Protein AF-A0A453L350-F1 (afdb_monomer_lite)

Structure (mmCIF, N/CA/C/O backbone):
data_AF-A0A453L350-F1
#
_entry.id   AF-A0A453L350-F1
#
loop_
_atom_site.group_PDB
_atom_site.id
_atom_site.type_symbol
_atom_site.label_atom_id
_atom_site.label_alt_id
_atom_site.label_comp_id
_atom_site.label_asym_id
_atom_site.label_entity_id
_atom_site.label_seq_id
_atom_site.pdbx_PDB_ins_code
_atom_site.Cartn_x
_atom_site.Cartn_y
_atom_site.Cartn_z
_atom_site.occupancy
_atom_site.B_iso_or_equiv
_atom_site.auth_seq_id
_atom_site.auth_comp_id
_atom_site.auth_asym_id
_atom_site.auth_atom_id
_atom_site.pdbx_PDB_model_num
ATOM 1 N N . MET A 1 1 ? -53.003 -1.974 40.561 1.00 53.28 1 MET A N 1
ATOM 2 C CA . MET A 1 1 ? -51.850 -1.606 39.709 1.00 53.28 1 MET A CA 1
ATOM 3 C C . MET A 1 1 ? -51.254 -2.876 39.141 1.00 53.28 1 MET A C 1
ATOM 5 O O . MET A 1 1 ? -50.779 -3.711 39.898 1.00 53.28 1 MET A O 1
ATOM 9 N N . ASP A 1 2 ? -51.395 -3.028 37.833 1.00 62.12 2 ASP A N 1
ATOM 10 C CA . ASP A 1 2 ? -51.287 -4.278 37.088 1.00 62.12 2 ASP A CA 1
ATOM 11 C C . ASP A 1 2 ? -49.868 -4.889 37.111 1.00 62.12 2 ASP A C 1
ATOM 13 O O . ASP A 1 2 ? -48.872 -4.234 36.787 1.00 62.12 2 ASP A O 1
ATOM 17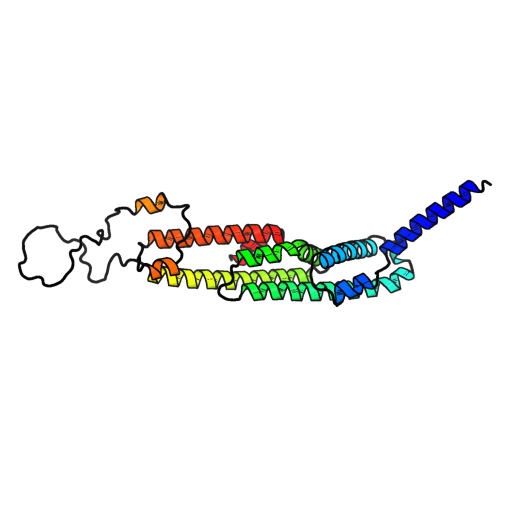 N N . MET A 1 3 ? -49.767 -6.149 37.539 1.00 69.38 3 MET A N 1
ATOM 18 C CA . MET A 1 3 ? -48.507 -6.889 37.715 1.00 69.38 3 MET A CA 1
ATOM 19 C C . MET A 1 3 ? -47.778 -7.080 36.370 1.00 69.38 3 MET A C 1
ATOM 21 O O . MET A 1 3 ? -46.544 -7.098 36.323 1.00 69.38 3 MET A O 1
ATOM 25 N N . GLY A 1 4 ? -48.536 -7.148 35.266 1.00 78.75 4 GLY A N 1
ATOM 26 C CA . GLY A 1 4 ? -48.012 -7.264 33.904 1.00 78.75 4 GLY A CA 1
ATOM 27 C C . GLY A 1 4 ? -47.225 -6.031 33.456 1.00 78.75 4 GLY A C 1
ATOM 28 O O . GLY A 1 4 ? -46.151 -6.163 32.867 1.00 78.75 4 GLY A O 1
ATOM 29 N N . LEU A 1 5 ? -47.687 -4.832 33.822 1.00 80.00 5 LEU A N 1
ATOM 30 C CA . LEU A 1 5 ? -46.996 -3.567 33.545 1.00 80.00 5 LEU A CA 1
ATOM 31 C C . LEU A 1 5 ? -45.639 -3.483 34.261 1.00 80.00 5 LEU A C 1
ATOM 33 O O . LEU A 1 5 ? -44.642 -3.092 33.652 1.00 80.00 5 LEU A O 1
ATOM 37 N N . LYS A 1 6 ? -45.563 -3.925 35.525 1.00 79.25 6 LYS A N 1
ATOM 38 C CA . LYS A 1 6 ? -44.296 -3.977 36.280 1.00 79.25 6 LYS A CA 1
ATOM 39 C C . LYS A 1 6 ? -43.297 -4.957 35.663 1.00 79.25 6 LYS A C 1
ATOM 41 O O . LYS A 1 6 ? -42.123 -4.619 35.526 1.00 79.25 6 LYS A O 1
ATOM 46 N N . LEU A 1 7 ? -43.753 -6.142 35.246 1.00 83.44 7 LEU A N 1
ATOM 47 C CA . LEU A 1 7 ? -42.893 -7.134 34.594 1.00 83.44 7 LEU A CA 1
ATOM 48 C C . LEU A 1 7 ? -42.362 -6.621 33.247 1.00 83.44 7 LEU A C 1
ATOM 50 O O . LEU A 1 7 ? -41.179 -6.781 32.946 1.00 83.44 7 LEU A O 1
ATOM 54 N N . ARG A 1 8 ? -43.221 -5.971 32.452 1.00 84.31 8 ARG A N 1
ATOM 55 C CA . ARG A 1 8 ? -42.850 -5.421 31.141 1.00 84.31 8 ARG A CA 1
ATOM 56 C C . ARG A 1 8 ? -41.839 -4.286 31.270 1.00 84.31 8 ARG A C 1
ATOM 58 O O . ARG A 1 8 ? -40.849 -4.279 30.545 1.00 84.31 8 ARG A O 1
ATOM 65 N N . ASN A 1 9 ? -42.039 -3.388 32.235 1.00 85.38 9 ASN A N 1
ATOM 66 C CA . ASN A 1 9 ? -41.094 -2.309 32.525 1.00 85.38 9 ASN A CA 1
ATOM 67 C C . ASN A 1 9 ? -39.752 -2.851 33.032 1.00 85.38 9 ASN A C 1
ATOM 69 O O . ASN A 1 9 ? -38.708 -2.355 32.615 1.00 85.38 9 ASN A O 1
ATOM 73 N N . ARG A 1 10 ? -39.758 -3.910 33.857 1.00 85.44 10 ARG A N 1
ATOM 74 C CA . ARG A 1 10 ? -38.523 -4.557 34.322 1.00 85.44 10 ARG A CA 1
ATOM 75 C C . ARG A 1 10 ? -37.746 -5.196 33.173 1.00 85.44 10 ARG A C 1
ATOM 77 O O . ARG A 1 10 ? -36.567 -4.909 33.035 1.00 85.44 10 ARG A O 1
ATOM 84 N N . LYS A 1 11 ? -38.406 -5.979 32.312 1.00 85.31 11 LYS A N 1
ATOM 85 C CA . LYS A 1 11 ? -37.767 -6.570 31.120 1.00 85.31 11 LYS A CA 1
ATOM 86 C C . LYS A 1 11 ? -37.244 -5.504 30.153 1.00 85.31 11 LYS A C 1
ATOM 88 O O . LYS A 1 11 ? -36.178 -5.666 29.570 1.00 85.31 11 LYS A O 1
ATOM 93 N N . ALA A 1 12 ? -37.975 -4.401 29.988 1.00 84.62 12 ALA A N 1
ATOM 94 C CA . ALA A 1 12 ? -37.541 -3.293 29.143 1.00 84.62 12 ALA A CA 1
ATOM 95 C C . ALA A 1 12 ? -36.307 -2.573 29.716 1.00 84.62 12 ALA A C 1
ATOM 97 O O . ALA A 1 12 ? -35.403 -2.225 28.959 1.00 84.62 12 ALA A O 1
ATOM 98 N N . ALA A 1 13 ? -36.252 -2.367 31.035 1.00 83.00 13 ALA A N 1
ATOM 99 C CA . ALA A 1 13 ? -35.088 -1.791 31.705 1.00 83.00 13 ALA A CA 1
ATOM 100 C C . ALA A 1 13 ? -33.879 -2.738 31.660 1.00 83.00 13 ALA A C 1
ATOM 102 O O . ALA A 1 13 ? -32.783 -2.310 31.318 1.00 83.00 13 ALA A O 1
ATOM 103 N N . GLU A 1 14 ? -34.093 -4.027 31.925 1.00 85.31 14 GLU A N 1
ATOM 104 C CA . GLU A 1 14 ? -33.075 -5.080 31.846 1.00 85.31 14 GLU A CA 1
ATOM 105 C C . GLU A 1 14 ? -32.471 -5.175 30.442 1.00 85.31 14 GLU A C 1
ATOM 107 O O . GLU A 1 14 ? -31.255 -5.160 30.297 1.00 85.31 14 GLU A O 1
ATOM 112 N N . SER A 1 15 ? -33.299 -5.160 29.393 1.00 84.31 15 SER A N 1
ATOM 113 C CA . SER A 1 15 ? -32.809 -5.182 28.012 1.00 84.31 15 SER A CA 1
ATOM 114 C C . SER A 1 15 ? -31.967 -3.950 27.667 1.00 84.31 15 SER A C 1
ATOM 116 O O . SER A 1 15 ? -30.951 -4.075 26.988 1.00 84.31 15 SER A O 1
ATOM 118 N N . LYS A 1 16 ? -32.357 -2.760 28.143 1.00 80.38 16 LYS A N 1
ATOM 119 C CA . LYS A 1 16 ? -31.578 -1.529 27.929 1.00 80.38 16 LYS A CA 1
ATOM 120 C C . LYS A 1 16 ? -30.249 -1.553 28.688 1.00 80.38 16 LYS A C 1
ATOM 122 O O . LYS A 1 16 ? -29.238 -1.146 28.130 1.00 80.38 16 LYS A O 1
ATOM 127 N N . LEU A 1 17 ? -30.246 -2.052 29.925 1.00 77.69 17 LEU A N 1
ATOM 128 C CA . LEU A 1 17 ? -29.035 -2.179 30.736 1.00 77.69 17 LEU A CA 1
ATOM 129 C C . LEU A 1 17 ? -28.087 -3.256 30.197 1.00 77.69 17 LEU A C 1
ATOM 131 O O . LEU A 1 17 ? -26.889 -3.012 30.158 1.00 77.69 17 LEU A O 1
ATOM 135 N N . SER A 1 18 ? -28.599 -4.401 29.729 1.00 79.62 18 SER A N 1
ATOM 136 C CA . SER A 1 18 ? -27.771 -5.453 29.113 1.00 79.62 18 SER A CA 1
ATOM 137 C C . SER A 1 18 ? -27.043 -4.924 27.885 1.00 79.62 18 SER A C 1
ATOM 139 O O . SER A 1 18 ? -25.828 -5.049 27.804 1.00 79.62 18 SER A O 1
ATOM 141 N N . LYS A 1 19 ? -27.761 -4.233 26.986 1.00 78.06 19 LYS A N 1
ATOM 142 C CA . LYS A 1 19 ? -27.158 -3.597 25.803 1.00 78.06 19 LYS A CA 1
ATOM 143 C C . LYS A 1 19 ? -26.067 -2.601 26.190 1.00 78.06 19 LYS A C 1
ATOM 145 O O . LYS A 1 19 ? -24.966 -2.661 25.666 1.00 78.06 19 LYS A O 1
ATOM 150 N N . PHE A 1 20 ? -26.341 -1.751 27.177 1.00 73.75 20 PHE A N 1
ATOM 151 C CA . PHE A 1 20 ? -25.366 -0.787 27.677 1.00 73.75 20 PHE A CA 1
ATOM 152 C C . PHE A 1 20 ? -24.102 -1.446 28.257 1.00 73.75 20 PHE A C 1
ATOM 154 O O . PHE A 1 20 ? -22.988 -0.983 28.019 1.00 73.75 20 PHE A O 1
ATOM 161 N N . VAL A 1 21 ? -2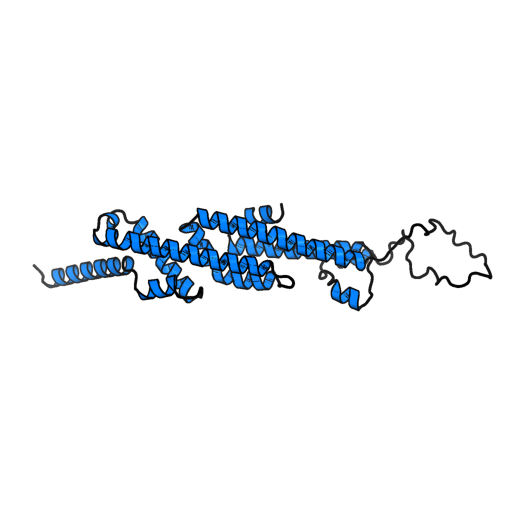4.260 -2.541 29.006 1.00 75.06 21 VAL A N 1
ATOM 162 C CA . VAL A 1 21 ? -23.132 -3.302 29.562 1.00 75.06 21 VAL A CA 1
ATOM 163 C C . VAL A 1 21 ? -22.351 -4.012 28.458 1.00 75.06 21 VAL A C 1
ATOM 165 O O . VAL A 1 21 ? -21.127 -3.973 28.480 1.00 75.06 21 VAL A O 1
ATOM 168 N N . GLU A 1 22 ? -23.023 -4.614 27.477 1.00 74.12 22 GLU A N 1
ATOM 169 C CA . GLU A 1 22 ? -22.390 -5.244 26.309 1.00 74.12 22 GLU A CA 1
ATOM 170 C C . GLU A 1 22 ? -21.585 -4.237 25.474 1.00 74.12 22 GLU A C 1
ATOM 172 O O . GLU A 1 22 ? -20.485 -4.551 25.006 1.00 74.12 22 GLU A O 1
ATOM 177 N N . ASP A 1 23 ? -22.087 -3.010 25.341 1.00 69.75 23 ASP A N 1
ATOM 178 C CA . ASP A 1 23 ? -21.420 -1.937 24.606 1.00 69.75 23 ASP A CA 1
ATOM 179 C C . ASP A 1 23 ? -20.180 -1.420 25.353 1.00 69.75 23 ASP A C 1
ATOM 181 O O . ASP A 1 23 ? -19.158 -1.150 24.721 1.00 69.75 23 ASP A O 1
ATOM 185 N N . ILE A 1 24 ? -20.191 -1.398 26.689 1.00 69.44 24 ILE A N 1
ATOM 186 C CA . ILE A 1 24 ? -19.061 -0.909 27.501 1.00 69.44 24 ILE A CA 1
ATOM 187 C C . ILE A 1 24 ? -18.031 -1.995 27.818 1.00 69.44 24 ILE A C 1
ATOM 189 O O . ILE A 1 24 ? -16.839 -1.704 27.884 1.00 69.44 24 ILE A O 1
ATOM 193 N N . ILE A 1 25 ? -18.443 -3.248 28.008 1.00 72.81 25 ILE A N 1
ATOM 194 C CA . ILE A 1 25 ? -17.531 -4.299 28.465 1.00 72.81 25 ILE A CA 1
ATOM 195 C C . ILE A 1 25 ? -16.485 -4.622 27.397 1.00 72.81 25 ILE A C 1
ATOM 197 O O . ILE A 1 25 ? -16.812 -4.819 26.227 1.00 72.81 25 ILE A O 1
ATOM 201 N N . VAL A 1 26 ? -15.219 -4.708 27.792 1.00 74.88 26 VAL A N 1
ATOM 202 C CA . VAL A 1 26 ? -14.141 -5.213 26.936 1.00 74.88 26 VAL A CA 1
ATOM 203 C C . VAL A 1 26 ? -13.900 -6.672 27.326 1.00 74.88 26 VAL A C 1
ATOM 205 O O . VAL A 1 26 ? -13.416 -6.926 28.429 1.00 74.88 26 VAL A O 1
ATOM 208 N N . PRO A 1 27 ? -14.270 -7.659 26.487 1.00 77.50 27 PRO A N 1
ATOM 209 C CA . PRO A 1 27 ? -14.036 -9.061 26.813 1.00 77.50 27 PRO A CA 1
ATOM 210 C C . PRO A 1 27 ? -12.530 -9.359 26.918 1.00 77.50 27 PRO A C 1
ATOM 212 O O . PRO A 1 27 ? -11.783 -8.910 26.051 1.00 77.50 27 PRO A O 1
ATOM 215 N N . PRO A 1 28 ? -12.064 -10.188 27.871 1.00 75.00 28 PRO A N 1
ATOM 216 C CA . PRO A 1 28 ? -10.647 -10.563 27.967 1.00 75.00 28 PRO A CA 1
ATOM 217 C C . PRO A 1 28 ? -10.090 -11.162 26.669 1.00 75.00 28 PRO A C 1
ATOM 219 O O . PRO A 1 28 ? -9.005 -10.806 26.237 1.00 75.00 28 PRO A O 1
ATOM 222 N N . ARG A 1 29 ? -10.904 -11.947 25.949 1.00 76.25 29 ARG A N 1
ATOM 223 C CA . ARG A 1 29 ? -10.540 -12.489 24.628 1.00 76.25 29 ARG A CA 1
ATOM 224 C C . ARG A 1 29 ? -10.205 -11.408 23.595 1.00 76.25 29 ARG A C 1
ATOM 226 O O . ARG A 1 29 ? -9.364 -11.625 22.737 1.00 76.25 29 ARG A O 1
ATOM 233 N N . MET A 1 30 ? -10.867 -10.251 23.661 1.00 73.88 30 MET A N 1
ATOM 234 C CA . MET A 1 30 ? -10.570 -9.110 22.788 1.00 73.88 30 MET A CA 1
ATOM 235 C C . MET A 1 30 ? -9.208 -8.502 23.131 1.00 73.88 30 MET A C 1
ATOM 237 O O . MET A 1 30 ? -8.481 -8.105 22.225 1.00 73.88 30 MET A O 1
ATOM 241 N N . ILE A 1 31 ? -8.854 -8.470 24.419 1.00 76.00 31 ILE A N 1
ATOM 242 C CA . ILE A 1 31 ? -7.536 -8.034 24.889 1.00 76.00 31 ILE A CA 1
ATOM 243 C C . ILE A 1 31 ? -6.465 -8.991 24.367 1.00 76.00 31 ILE A C 1
ATOM 245 O O . ILE A 1 31 ? -5.520 -8.531 23.737 1.00 76.00 31 ILE A O 1
ATOM 249 N N . ASP A 1 32 ? -6.658 -10.300 24.524 1.00 77.75 32 ASP A N 1
ATOM 250 C CA . ASP A 1 32 ? -5.694 -11.312 24.074 1.00 77.75 32 ASP A CA 1
ATOM 251 C C . ASP A 1 32 ? -5.478 -11.255 22.552 1.00 77.75 32 ASP A C 1
ATOM 253 O O . ASP A 1 32 ? -4.345 -11.259 22.073 1.00 77.75 32 ASP A O 1
ATOM 257 N N . ILE A 1 33 ? -6.550 -11.112 21.762 1.00 78.62 33 ILE A N 1
ATOM 258 C CA . ILE A 1 33 ? -6.443 -10.985 20.298 1.00 78.62 33 ILE A CA 1
ATOM 259 C C . ILE A 1 33 ? -5.686 -9.709 19.911 1.00 78.62 33 ILE A C 1
ATOM 261 O O . ILE A 1 33 ? -4.862 -9.730 18.997 1.00 78.62 33 ILE A O 1
ATOM 265 N N . ILE A 1 34 ? -5.934 -8.594 20.599 1.00 78.75 34 ILE A N 1
ATOM 266 C CA . ILE A 1 34 ? -5.284 -7.326 20.261 1.00 78.75 34 ILE A CA 1
ATOM 267 C C . ILE A 1 34 ? -3.813 -7.327 20.688 1.00 78.75 34 ILE A C 1
ATOM 269 O O . ILE A 1 34 ? -2.937 -6.924 19.917 1.00 78.75 34 ILE A O 1
ATOM 273 N N . VAL A 1 35 ? -3.523 -7.807 21.894 1.00 74.75 35 VAL A N 1
ATOM 274 C CA . VAL A 1 35 ? -2.179 -7.790 22.474 1.00 74.75 35 VAL A CA 1
ATOM 275 C C . VAL A 1 35 ? -1.308 -8.887 21.861 1.00 74.75 35 VAL A C 1
ATOM 277 O O . VAL A 1 35 ? -0.253 -8.566 21.309 1.00 74.75 35 VAL A O 1
ATOM 280 N N . ASP A 1 36 ? -1.787 -10.129 21.826 1.00 74.00 36 ASP A N 1
ATOM 281 C CA . ASP A 1 36 ? -0.992 -11.312 21.467 1.00 74.00 36 ASP A CA 1
ATOM 282 C C . ASP A 1 36 ? -1.343 -11.893 20.088 1.00 74.00 36 ASP A C 1
ATOM 284 O O . ASP A 1 36 ? -0.494 -12.497 19.439 1.00 74.00 36 ASP A O 1
ATOM 288 N N . GLY A 1 37 ? -2.560 -11.667 19.585 1.00 74.75 37 GLY A N 1
ATOM 289 C CA . GLY A 1 37 ? -3.015 -12.230 18.307 1.00 74.75 37 GLY A CA 1
ATOM 290 C C . GLY A 1 37 ? -2.323 -11.646 17.068 1.00 74.75 37 GLY A C 1
ATOM 291 O O . GLY A 1 37 ? -1.960 -10.474 17.024 1.00 74.75 37 GLY A O 1
ATOM 292 N N . GLU A 1 38 ? -2.142 -12.442 16.019 1.00 73.94 38 GLU A N 1
ATOM 293 C CA . GLU A 1 38 ? -1.620 -11.948 14.738 1.00 73.94 38 GLU A CA 1
ATOM 294 C C . GLU A 1 38 ? -2.642 -11.057 14.007 1.00 73.94 38 GLU A C 1
ATOM 296 O O . GLU A 1 38 ? -3.854 -11.176 14.205 1.00 73.94 38 GLU A O 1
ATOM 301 N N . VAL A 1 39 ? -2.158 -10.170 13.128 1.00 73.69 39 VAL A N 1
ATOM 302 C CA . VAL A 1 39 ? -3.015 -9.296 12.307 1.00 73.69 39 VAL A CA 1
ATOM 303 C C . VAL A 1 39 ? -3.669 -10.125 11.190 1.00 73.69 39 VAL A C 1
ATOM 305 O O . VAL A 1 39 ? -3.193 -10.173 10.057 1.00 73.69 39 VAL A O 1
ATOM 308 N N . ASN A 1 40 ? -4.763 -10.799 11.544 1.00 78.12 40 ASN A N 1
ATOM 309 C CA . ASN A 1 40 ? -5.585 -11.652 10.679 1.00 78.12 40 ASN A CA 1
ATOM 310 C C . ASN A 1 40 ? -7.003 -11.072 10.506 1.00 78.12 40 ASN A C 1
ATOM 312 O O . ASN A 1 40 ? -7.363 -10.081 11.140 1.00 78.12 40 ASN A O 1
ATOM 316 N N . ASP A 1 41 ? -7.855 -11.713 9.702 1.00 75.44 41 ASP A N 1
ATOM 317 C 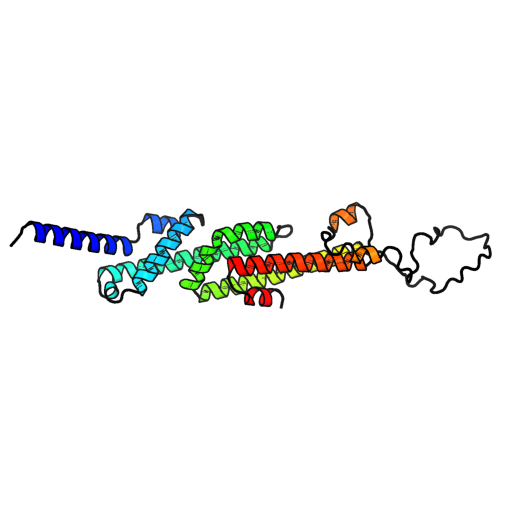CA . ASP A 1 41 ? -9.251 -11.281 9.496 1.00 75.44 41 ASP A CA 1
ATOM 318 C C . ASP A 1 41 ? -10.058 -11.205 10.810 1.00 75.44 41 ASP A C 1
ATOM 320 O O . ASP A 1 41 ? -10.960 -10.381 10.965 1.00 75.44 41 ASP A O 1
ATOM 324 N N . GLU A 1 42 ? -9.722 -12.046 11.792 1.00 76.50 42 GLU A N 1
ATOM 325 C CA . GLU A 1 42 ? -10.309 -12.011 13.136 1.00 76.50 42 GLU A CA 1
ATOM 326 C C . GLU A 1 42 ? -9.878 -10.769 13.932 1.00 76.50 42 GLU A C 1
ATOM 328 O O . GLU A 1 42 ? -10.696 -10.154 14.622 1.00 76.50 42 GLU A O 1
ATOM 333 N N . TYR A 1 43 ? -8.627 -10.335 13.769 1.00 79.38 43 TYR A N 1
ATOM 334 C CA . TYR A 1 43 ? -8.127 -9.087 14.341 1.00 79.38 43 TYR A CA 1
ATOM 335 C C . TYR A 1 43 ? -8.866 -7.888 13.741 1.00 79.38 43 TYR A C 1
ATOM 337 O O . TYR A 1 43 ? -9.293 -7.004 14.476 1.00 79.38 43 TYR A O 1
ATOM 345 N N . MET A 1 44 ? -9.112 -7.894 12.426 1.00 78.94 44 MET A N 1
ATOM 346 C CA . MET A 1 44 ? -9.860 -6.835 11.735 1.00 78.94 44 MET A CA 1
ATOM 347 C C . MET A 1 44 ? -11.286 -6.682 12.279 1.00 78.94 44 MET A C 1
ATOM 349 O O . MET A 1 44 ? -11.713 -5.575 12.603 1.00 78.94 44 MET A O 1
ATOM 353 N N . LYS A 1 45 ? -12.003 -7.797 12.468 1.00 80.88 45 LYS A N 1
ATOM 354 C CA . LYS A 1 45 ? -13.343 -7.792 13.087 1.00 80.88 45 LYS A CA 1
ATOM 355 C C . LYS A 1 45 ? -13.304 -7.290 14.527 1.00 80.88 45 LYS A C 1
ATOM 357 O O . LYS A 1 45 ? -14.166 -6.525 14.951 1.00 80.88 45 LYS A O 1
ATOM 362 N N . THR A 1 46 ? -12.292 -7.705 15.282 1.00 78.88 46 THR A N 1
ATOM 363 C CA . THR A 1 46 ? -12.095 -7.273 16.671 1.00 78.88 46 THR A CA 1
ATOM 364 C C . THR A 1 46 ? -11.815 -5.768 16.746 1.00 78.88 46 THR A C 1
ATOM 366 O O . THR A 1 46 ? -12.353 -5.077 17.612 1.00 78.88 46 THR A O 1
ATOM 369 N N . LEU A 1 47 ? -11.062 -5.240 15.781 1.00 81.31 47 LEU A N 1
ATOM 370 C CA . LEU A 1 47 ? -10.766 -3.821 15.629 1.00 81.31 47 LEU A CA 1
ATOM 371 C C . LEU A 1 47 ? -12.014 -2.997 15.274 1.00 81.31 47 LEU A C 1
ATOM 373 O O . LEU A 1 47 ? -12.198 -1.906 15.811 1.00 81.31 47 LEU A O 1
ATOM 377 N N . GLU A 1 48 ? -12.911 -3.522 14.432 1.00 81.62 48 GLU A N 1
ATOM 378 C CA . GLU A 1 48 ? -14.206 -2.884 14.150 1.00 81.62 48 GLU A CA 1
ATOM 379 C C . GLU A 1 48 ? -15.064 -2.751 15.406 1.00 81.62 48 GLU A C 1
ATOM 381 O O . GLU A 1 48 ? -15.677 -1.705 15.651 1.00 81.62 48 GLU A O 1
ATOM 386 N N . ILE A 1 49 ? -15.113 -3.811 16.215 1.00 80.50 49 ILE A N 1
ATOM 387 C CA . ILE A 1 49 ? -15.854 -3.803 17.476 1.00 80.50 49 ILE A CA 1
ATOM 388 C C . ILE A 1 49 ? -15.225 -2.784 18.428 1.00 80.50 49 ILE A C 1
ATOM 390 O O . ILE A 1 49 ? -15.948 -1.977 19.011 1.00 80.50 49 ILE A O 1
ATOM 394 N N . LEU A 1 50 ? -13.895 -2.760 18.536 1.00 80.12 50 LEU A N 1
ATOM 395 C CA . LEU A 1 50 ? -13.187 -1.768 19.339 1.00 80.12 50 LEU A CA 1
ATOM 396 C C . LEU A 1 50 ? -13.495 -0.337 18.875 1.00 80.12 50 LEU A C 1
ATOM 398 O O . LEU A 1 50 ? -13.818 0.516 19.695 1.00 80.12 50 LEU A O 1
ATOM 402 N N . SER A 1 51 ? -13.467 -0.078 17.568 1.00 80.25 51 SER A N 1
ATOM 403 C CA . SER A 1 51 ? -13.793 1.234 17.007 1.00 80.25 51 SER A CA 1
ATOM 404 C C . SER A 1 51 ? -15.216 1.674 17.355 1.00 80.25 51 SER A C 1
ATOM 406 O O . SER A 1 51 ? -15.435 2.832 17.709 1.00 80.25 51 SER A O 1
ATOM 408 N N . LYS A 1 52 ? -16.199 0.766 17.273 1.00 80.25 52 LYS A N 1
ATOM 409 C CA . LYS A 1 52 ? -17.587 1.049 17.677 1.00 80.25 52 LYS A CA 1
ATOM 410 C C . LYS A 1 52 ? -17.676 1.383 19.167 1.00 80.25 52 LYS A C 1
ATOM 412 O O . LYS A 1 52 ? -18.362 2.336 19.526 1.00 80.25 52 LYS A O 1
ATOM 417 N N . LYS A 1 53 ? -16.937 0.655 20.010 1.00 76.12 53 LYS A N 1
ATOM 418 C CA . LYS A 1 53 ? -16.870 0.893 21.460 1.00 76.12 53 LYS A CA 1
ATOM 419 C C . LYS A 1 53 ? -16.242 2.247 21.796 1.00 76.12 53 LYS A C 1
ATOM 421 O O . LYS A 1 53 ? -16.804 2.983 22.601 1.00 76.12 53 LYS A O 1
ATOM 426 N N . ILE A 1 54 ? -15.144 2.619 21.134 1.00 76.62 54 ILE A N 1
ATOM 427 C CA . ILE A 1 54 ? -14.506 3.934 21.314 1.00 76.62 54 ILE A CA 1
ATOM 428 C C . ILE A 1 54 ? -15.469 5.057 20.902 1.00 76.62 54 ILE A C 1
ATOM 430 O O . ILE A 1 54 ? -15.702 5.978 21.680 1.00 76.62 54 ILE A O 1
ATOM 434 N N . LYS A 1 55 ? -16.112 4.947 19.729 1.00 76.69 55 LYS A N 1
ATOM 435 C CA . LYS A 1 55 ? -17.094 5.944 19.262 1.00 76.69 55 LYS A CA 1
ATOM 436 C C . LYS A 1 55 ? -18.292 6.075 20.207 1.00 76.69 55 LYS A C 1
ATOM 438 O O . LYS A 1 55 ? -18.765 7.184 20.434 1.00 76.69 55 LYS A O 1
ATOM 443 N N . PHE A 1 56 ? -18.772 4.968 20.774 1.00 71.12 56 PHE A N 1
ATOM 444 C CA . PHE A 1 56 ? -19.864 4.979 21.750 1.00 71.12 56 PHE A CA 1
ATOM 445 C C . PHE A 1 56 ? -19.472 5.710 23.045 1.00 71.12 56 PHE A C 1
ATOM 447 O O . PHE A 1 56 ? -20.227 6.548 23.537 1.00 71.12 56 PHE A O 1
ATOM 454 N N . ILE A 1 57 ? -18.261 5.457 23.551 1.00 69.56 57 ILE A N 1
ATOM 455 C CA . ILE A 1 57 ? -17.696 6.134 24.729 1.00 69.56 57 ILE A CA 1
ATOM 456 C C . ILE A 1 57 ? -17.507 7.642 24.481 1.00 69.56 57 ILE A C 1
ATOM 458 O O . ILE A 1 57 ? -17.733 8.459 25.379 1.00 69.56 57 ILE A O 1
ATOM 462 N N . GLU A 1 58 ? -17.109 8.037 23.270 1.00 66.44 58 GLU A N 1
ATOM 463 C CA . GLU A 1 58 ? -16.911 9.445 22.917 1.00 66.44 58 GLU A CA 1
ATOM 464 C C . GLU A 1 58 ? -18.225 10.212 22.700 1.00 66.44 58 GLU A C 1
ATOM 466 O O . GLU A 1 58 ? -18.310 11.373 23.123 1.00 66.44 58 GLU A O 1
ATOM 471 N N . ALA A 1 59 ? -19.231 9.580 22.084 1.00 66.00 59 ALA A N 1
ATOM 472 C CA . ALA A 1 59 ? -20.472 10.221 21.647 1.00 66.00 59 ALA A CA 1
ATOM 473 C C . ALA A 1 59 ? -21.497 10.455 22.767 1.00 66.00 59 ALA A C 1
ATOM 475 O O . ALA A 1 59 ? -22.225 11.449 22.724 1.00 66.00 59 ALA A O 1
ATOM 476 N N . ASP A 1 60 ? -21.575 9.577 23.769 1.00 63.62 60 ASP A N 1
ATOM 477 C CA . ASP A 1 60 ? -22.673 9.625 24.734 1.00 63.62 60 ASP A CA 1
ATOM 478 C C . ASP A 1 60 ? -22.288 10.398 26.016 1.00 63.62 60 ASP A C 1
ATOM 480 O O . ASP A 1 60 ? -21.536 9.937 26.882 1.00 63.62 60 ASP A O 1
ATOM 484 N N . SER A 1 61 ? -22.776 11.639 26.138 1.00 52.75 61 SER A N 1
ATOM 485 C CA . SER A 1 61 ? -22.424 12.549 27.242 1.00 52.75 61 SER A CA 1
ATOM 486 C C . SER A 1 61 ? -22.991 12.108 28.597 1.00 52.75 61 SER A C 1
ATOM 488 O O . SER A 1 61 ? -22.375 12.385 29.628 1.00 52.75 61 SER A O 1
ATOM 490 N N . MET A 1 62 ? -24.110 11.369 28.608 1.00 54.41 62 MET A N 1
ATOM 491 C CA . MET A 1 62 ? -24.711 10.813 29.830 1.00 54.41 62 MET A CA 1
ATOM 492 C C . MET A 1 62 ? -23.950 9.589 30.356 1.00 54.41 62 MET A C 1
ATOM 494 O O . MET A 1 62 ? -24.022 9.250 31.537 1.00 54.41 62 MET A O 1
ATOM 498 N N . VAL A 1 63 ? -23.181 8.938 29.487 1.00 54.22 63 VAL A N 1
ATOM 499 C CA . VAL A 1 63 ? -22.413 7.725 29.782 1.00 54.22 63 VAL A CA 1
ATOM 500 C C . VAL A 1 63 ? -21.086 8.071 30.455 1.00 54.22 63 VAL A C 1
ATOM 502 O O . VAL A 1 63 ? -20.679 7.394 31.400 1.00 54.22 63 VAL A O 1
ATOM 505 N N . LYS A 1 64 ? -20.484 9.211 30.083 1.00 53.31 64 LYS A N 1
ATOM 506 C CA . LYS A 1 64 ? -19.295 9.804 30.733 1.00 53.31 64 LYS A CA 1
ATOM 507 C C . LYS A 1 64 ? -19.497 10.125 32.218 1.00 53.31 64 LYS A C 1
ATOM 509 O O . LYS A 1 64 ? -18.527 10.243 32.965 1.00 53.31 64 LYS A O 1
ATOM 514 N N . THR A 1 65 ? -20.744 10.272 32.667 1.00 53.84 65 THR A N 1
ATOM 515 C CA . THR A 1 65 ? -21.076 10.545 34.075 1.00 53.84 65 THR A CA 1
ATOM 516 C C . THR A 1 65 ? -21.127 9.273 34.935 1.00 53.84 65 THR A C 1
ATOM 518 O O . THR A 1 65 ? -21.133 9.359 36.164 1.00 53.84 65 THR A O 1
ATOM 521 N N . SER A 1 66 ? -21.143 8.084 34.320 1.00 60.38 66 SER A N 1
ATOM 522 C CA . SER A 1 66 ? -21.214 6.807 35.033 1.00 60.38 66 SER A CA 1
ATOM 523 C C . SER A 1 66 ? -19.856 6.402 35.615 1.00 60.38 66 SER A C 1
ATOM 525 O O . SER A 1 66 ? -18.835 6.439 34.930 1.00 60.38 66 SER A O 1
ATOM 527 N N . LYS A 1 67 ? -19.833 5.961 36.882 1.00 63.62 67 LYS A N 1
ATOM 528 C CA . LYS A 1 67 ? -18.601 5.515 37.565 1.00 63.62 67 LYS A CA 1
ATOM 529 C C . LYS A 1 67 ? -17.934 4.329 36.861 1.00 63.62 67 LYS A C 1
ATOM 531 O O . LYS A 1 67 ? -16.719 4.316 36.753 1.00 63.62 67 LYS A O 1
ATOM 536 N N . ALA A 1 68 ? -18.725 3.404 36.312 1.00 61.62 68 ALA A N 1
ATOM 537 C CA . ALA A 1 68 ? -18.211 2.244 35.582 1.00 61.62 68 ALA A CA 1
ATOM 538 C C . ALA A 1 68 ? -17.439 2.632 34.308 1.00 61.62 68 ALA A C 1
ATOM 540 O O . ALA A 1 68 ? -16.548 1.905 33.885 1.00 61.62 68 ALA A O 1
ATOM 541 N N . LEU A 1 69 ? -17.741 3.790 33.707 1.00 62.88 69 LEU A N 1
ATOM 542 C CA . LEU A 1 69 ? -17.018 4.247 32.524 1.00 62.88 69 LEU A CA 1
ATOM 543 C C . LEU A 1 69 ? -15.650 4.836 32.871 1.00 62.88 69 LEU A C 1
ATOM 545 O O . LEU A 1 69 ? -14.728 4.703 32.079 1.00 62.88 69 LEU A O 1
ATOM 549 N N . LYS A 1 70 ? -15.501 5.457 34.049 1.00 65.31 70 LYS A N 1
ATOM 550 C CA . LYS A 1 70 ? -14.206 5.992 34.499 1.00 65.31 70 LYS A CA 1
ATOM 551 C C . LYS A 1 70 ? -13.154 4.898 34.670 1.00 65.31 70 LYS A C 1
ATOM 553 O O . LYS A 1 70 ? -11.983 5.169 34.436 1.00 65.31 70 LYS A O 1
ATOM 558 N N . ASP A 1 71 ? -13.583 3.688 35.024 1.00 68.88 71 ASP A N 1
ATOM 559 C CA . ASP A 1 71 ? -12.694 2.536 35.188 1.00 68.88 71 ASP A CA 1
ATOM 560 C C . ASP A 1 71 ? -12.388 1.853 33.842 1.00 68.88 71 ASP A C 1
ATOM 562 O O . ASP A 1 71 ? -11.283 1.367 33.628 1.00 68.88 71 ASP A O 1
ATOM 566 N N . VAL A 1 72 ? -13.338 1.859 32.898 1.00 74.50 72 VAL A N 1
ATOM 567 C CA . VAL A 1 72 ? -13.184 1.210 31.580 1.00 74.50 72 VAL A CA 1
ATOM 568 C C . VAL A 1 72 ? -12.481 2.105 30.553 1.00 74.50 72 VAL A C 1
ATOM 570 O O . VAL A 1 72 ? -11.740 1.612 29.706 1.00 74.50 72 VAL A O 1
ATOM 573 N N . GLN A 1 73 ? -12.671 3.423 30.626 1.00 72.06 73 GLN A N 1
ATOM 574 C CA . GLN A 1 73 ? -12.052 4.397 29.725 1.00 72.06 73 GLN A CA 1
ATOM 575 C C . GLN A 1 73 ? -10.515 4.268 29.625 1.00 72.06 73 GLN A C 1
ATOM 577 O O . GLN A 1 73 ? -10.025 4.222 28.495 1.00 72.06 73 GLN A O 1
ATOM 582 N N . PRO A 1 74 ? -9.736 4.174 30.725 1.00 79.81 74 PRO A N 1
ATOM 583 C CA . PRO A 1 74 ? -8.285 4.007 30.629 1.00 79.81 74 PRO A CA 1
ATOM 584 C C . PRO A 1 74 ? -7.874 2.659 30.021 1.00 79.81 74 PRO A C 1
ATOM 586 O O . PRO A 1 74 ? -6.885 2.607 29.293 1.00 79.81 74 PRO A O 1
ATOM 589 N N . GLU A 1 75 ? -8.631 1.583 30.256 1.00 77.38 75 GLU A N 1
ATOM 590 C CA . GLU A 1 75 ? -8.350 0.265 29.668 1.00 77.38 75 GLU A CA 1
ATOM 591 C C . GLU A 1 75 ? -8.596 0.260 28.154 1.00 77.38 75 GLU A C 1
ATOM 593 O O . GLU A 1 75 ? -7.764 -0.224 27.386 1.00 77.38 75 GLU A O 1
ATOM 598 N N . VAL A 1 76 ? -9.697 0.871 27.701 1.00 78.50 76 VAL A N 1
ATOM 599 C CA . VAL A 1 76 ? -9.996 1.032 26.268 1.00 78.50 76 VAL A CA 1
ATOM 600 C C . VAL A 1 76 ? -8.942 1.904 25.585 1.00 78.50 76 VAL A C 1
ATOM 602 O O . VAL A 1 76 ? -8.496 1.580 24.487 1.00 78.50 76 VAL A O 1
ATOM 605 N N . GLU A 1 77 ? -8.504 2.979 26.238 1.00 80.38 77 GLU A N 1
ATOM 606 C CA . GLU A 1 77 ? -7.466 3.869 25.718 1.00 80.38 77 GLU A CA 1
ATOM 607 C C . GLU A 1 77 ? -6.103 3.168 25.620 1.00 80.38 77 GLU A C 1
ATOM 609 O O . GLU A 1 77 ? -5.417 3.257 24.601 1.00 80.38 77 GLU A O 1
ATOM 614 N N . ARG A 1 78 ? -5.724 2.391 26.639 1.00 82.62 78 ARG A N 1
ATOM 615 C CA . ARG A 1 78 ? -4.491 1.593 26.625 1.00 82.62 78 ARG A CA 1
ATOM 616 C C . ARG A 1 78 ? -4.519 0.531 25.527 1.00 82.62 78 ARG A C 1
ATOM 618 O O . ARG A 1 78 ? -3.521 0.315 24.836 1.00 82.62 78 ARG A O 1
ATOM 625 N N . LEU A 1 79 ? -5.669 -0.109 25.339 1.00 81.50 79 LEU A N 1
ATOM 626 C CA . LEU A 1 79 ? -5.894 -1.092 24.287 1.00 81.50 79 LEU A CA 1
ATOM 627 C C . LEU A 1 79 ? -5.858 -0.446 22.893 1.00 81.50 79 LEU A C 1
ATOM 629 O O . LEU A 1 79 ? -5.243 -1.004 21.986 1.00 81.50 79 LEU A O 1
ATOM 633 N N . ARG A 1 80 ? -6.424 0.759 22.736 1.00 82.94 80 ARG A N 1
ATOM 634 C CA . ARG A 1 80 ? -6.309 1.580 21.521 1.00 82.94 80 ARG A CA 1
ATOM 635 C C . ARG A 1 80 ? -4.848 1.865 21.196 1.00 82.94 80 ARG A C 1
ATOM 637 O O . ARG A 1 80 ? -4.417 1.568 20.087 1.00 82.94 80 ARG A O 1
ATOM 644 N N . GLN A 1 81 ? -4.073 2.374 22.152 1.00 84.75 81 GLN A N 1
ATOM 645 C CA . GLN A 1 81 ? -2.649 2.662 21.950 1.00 84.75 81 GLN A CA 1
ATOM 646 C C . GLN A 1 81 ? -1.873 1.408 21.541 1.00 84.75 81 GLN A C 1
ATOM 648 O O . GLN A 1 81 ? -1.128 1.435 20.563 1.00 84.75 81 GLN A O 1
ATOM 653 N N . LYS A 1 82 ? -2.101 0.280 22.224 1.00 84.62 82 LYS A N 1
ATOM 654 C CA . LYS A 1 82 ? -1.440 -0.986 21.891 1.00 84.62 82 LYS A CA 1
ATOM 655 C C . LYS A 1 82 ? -1.819 -1.490 20.495 1.00 84.62 82 LYS A C 1
ATOM 657 O O . LYS A 1 82 ? -0.933 -1.913 19.753 1.00 84.62 82 LYS A O 1
ATOM 662 N N . ALA A 1 83 ? -3.099 -1.407 20.124 1.00 83.94 83 ALA A N 1
ATOM 663 C CA . ALA A 1 83 ? -3.580 -1.770 18.792 1.00 83.94 83 ALA A CA 1
ATOM 664 C C . ALA A 1 83 ? -2.938 -0.896 17.710 1.00 83.94 83 ALA A C 1
ATOM 666 O O . ALA A 1 83 ? -2.477 -1.408 16.692 1.00 83.94 83 ALA A O 1
ATOM 667 N N . VAL A 1 84 ? -2.866 0.415 17.948 1.00 86.12 84 VAL A N 1
ATOM 668 C CA . VAL A 1 84 ? -2.266 1.381 17.027 1.00 86.12 84 VAL A CA 1
ATOM 669 C C . VAL A 1 84 ? -0.774 1.106 16.832 1.00 86.12 84 VAL A C 1
ATOM 671 O O . VAL A 1 84 ? -0.338 1.002 15.688 1.00 86.12 84 VAL A O 1
ATOM 674 N N . SER A 1 85 ? -0.001 0.908 17.906 1.00 85.94 85 SER A N 1
ATOM 675 C CA . SER A 1 85 ? 1.426 0.568 17.797 1.00 85.94 85 SER A CA 1
ATOM 676 C C . SER A 1 85 ? 1.649 -0.729 17.018 1.00 85.94 85 SER A C 1
ATOM 678 O O . SER A 1 85 ? 2.526 -0.795 16.163 1.00 85.94 85 SER A O 1
ATOM 680 N N . LYS A 1 86 ? 0.821 -1.751 17.256 1.00 85.44 86 LYS A N 1
ATOM 681 C CA . LYS A 1 86 ? 0.930 -3.043 16.569 1.00 85.44 86 LYS A CA 1
ATOM 682 C C . LYS A 1 86 ? 0.599 -2.946 15.080 1.00 85.44 86 LYS A C 1
ATOM 684 O O . LYS A 1 86 ? 1.309 -3.513 14.253 1.00 85.44 86 LYS A O 1
ATOM 689 N N . ILE A 1 87 ? -0.455 -2.208 14.728 1.00 86.25 87 ILE A N 1
ATOM 690 C CA . ILE A 1 87 ? -0.809 -1.932 13.329 1.00 86.25 87 ILE A CA 1
ATOM 691 C C . ILE A 1 87 ? 0.311 -1.154 12.647 1.00 86.25 87 ILE A C 1
ATOM 693 O O . ILE A 1 87 ? 0.686 -1.493 11.528 1.00 86.25 87 ILE A O 1
ATOM 697 N N . PHE A 1 88 ? 0.847 -0.133 13.316 1.00 85.25 88 PHE A N 1
ATOM 698 C CA . PHE A 1 88 ? 1.954 0.657 12.799 1.00 85.25 88 PHE A CA 1
ATOM 699 C C . PHE A 1 88 ? 3.159 -0.234 12.486 1.00 85.25 88 PHE A C 1
ATOM 701 O O . PHE A 1 88 ? 3.614 -0.259 11.345 1.00 85.25 88 PHE A O 1
ATOM 708 N N . GLU A 1 89 ? 3.618 -1.035 13.450 1.00 86.94 89 GLU A N 1
ATOM 709 C CA . GLU A 1 89 ? 4.727 -1.972 13.249 1.00 86.94 89 GLU A CA 1
ATOM 710 C C . GLU A 1 89 ? 4.454 -2.944 12.096 1.00 86.94 89 GLU A C 1
ATOM 712 O O . GLU A 1 89 ? 5.316 -3.139 11.238 1.00 86.94 89 GLU A O 1
ATOM 717 N N . PHE A 1 90 ? 3.248 -3.511 12.026 1.00 86.50 90 PHE A N 1
ATOM 718 C CA . PHE A 1 90 ? 2.863 -4.438 10.966 1.00 86.50 90 PHE A CA 1
ATOM 719 C C . PHE A 1 90 ? 2.900 -3.789 9.574 1.00 86.50 90 PHE A C 1
ATOM 721 O O . PHE A 1 90 ? 3.509 -4.333 8.651 1.00 86.50 90 PHE A O 1
ATOM 728 N N . ILE A 1 91 ? 2.289 -2.613 9.412 1.00 84.94 91 ILE A N 1
ATOM 729 C CA . ILE A 1 91 ? 2.247 -1.895 8.131 1.00 84.94 91 ILE A CA 1
ATOM 730 C C . ILE A 1 91 ? 3.650 -1.451 7.714 1.00 84.94 91 ILE A C 1
ATOM 732 O O . ILE A 1 91 ? 4.056 -1.665 6.570 1.00 84.94 91 ILE A O 1
ATOM 736 N N . ILE A 1 92 ? 4.435 -0.920 8.648 1.00 86.44 92 ILE A N 1
ATOM 737 C CA . ILE A 1 92 ? 5.816 -0.515 8.393 1.00 86.44 92 ILE A CA 1
ATOM 738 C C . ILE A 1 92 ? 6.680 -1.718 7.992 1.00 86.44 92 ILE A C 1
ATOM 740 O O . ILE A 1 92 ? 7.463 -1.622 7.046 1.00 86.44 92 ILE A O 1
ATOM 744 N N . GLN A 1 93 ? 6.511 -2.883 8.624 1.00 86.69 93 GLN A N 1
ATOM 745 C CA . GLN A 1 93 ? 7.183 -4.115 8.197 1.00 86.69 93 GLN A CA 1
ATOM 746 C C . GLN A 1 93 ? 6.804 -4.518 6.765 1.00 86.69 93 GLN A C 1
ATOM 748 O O . GLN A 1 93 ? 7.679 -4.919 5.989 1.00 86.69 93 GLN A O 1
ATOM 753 N N . LYS A 1 94 ? 5.529 -4.381 6.376 1.00 84.06 94 LYS A N 1
ATOM 754 C CA . LYS A 1 94 ? 5.097 -4.615 4.987 1.00 84.06 94 LYS A CA 1
ATOM 755 C C . LYS A 1 94 ? 5.725 -3.611 4.021 1.00 84.06 94 LYS A C 1
ATOM 757 O O . LYS A 1 94 ? 6.172 -4.014 2.948 1.00 84.06 94 LYS A O 1
ATOM 762 N N . PHE A 1 95 ? 5.858 -2.344 4.410 1.00 85.00 95 PHE A N 1
ATOM 763 C CA . PHE A 1 95 ? 6.555 -1.343 3.599 1.00 85.00 95 PHE A CA 1
ATOM 764 C C . PHE A 1 95 ? 8.049 -1.646 3.462 1.00 85.00 95 PHE A C 1
ATOM 766 O O . PHE A 1 95 ? 8.603 -1.559 2.369 1.00 85.00 95 PHE A O 1
ATOM 773 N N . TYR A 1 96 ? 8.715 -2.104 4.521 1.00 83.38 96 TYR A N 1
ATOM 774 C CA . TYR A 1 96 ? 10.101 -2.562 4.414 1.00 83.38 96 TYR A CA 1
ATOM 775 C C . TYR A 1 96 ? 10.252 -3.780 3.499 1.00 83.38 96 TYR A C 1
ATOM 777 O O . TYR A 1 96 ? 11.258 -3.892 2.797 1.00 83.38 96 TYR A O 1
ATOM 785 N N . ALA A 1 97 ? 9.258 -4.670 3.449 1.00 83.50 97 ALA A N 1
ATOM 786 C CA . ALA A 1 97 ? 9.262 -5.778 2.503 1.00 83.50 97 ALA A CA 1
ATOM 787 C C . ALA A 1 97 ? 9.187 -5.304 1.037 1.00 83.50 97 ALA A C 1
ATOM 789 O O . ALA A 1 97 ? 9.831 -5.926 0.194 1.00 83.50 97 ALA A O 1
ATOM 790 N N . LEU A 1 98 ? 8.527 -4.171 0.740 1.00 78.69 98 LEU A N 1
ATOM 791 C CA . LEU A 1 98 ? 8.540 -3.554 -0.601 1.00 78.69 98 LEU A CA 1
ATOM 792 C C . LEU A 1 98 ? 9.945 -3.100 -1.025 1.00 78.69 98 LEU A C 1
ATOM 794 O O . LEU A 1 98 ? 10.249 -3.082 -2.213 1.00 78.69 98 LEU A O 1
ATOM 798 N N . ARG A 1 99 ? 10.835 -2.782 -0.072 1.00 77.94 99 ARG A N 1
ATOM 799 C CA . ARG A 1 99 ? 12.222 -2.384 -0.377 1.00 77.94 99 ARG A CA 1
ATOM 800 C C . ARG A 1 99 ? 13.117 -3.550 -0.793 1.00 77.94 99 ARG A C 1
ATOM 802 O O . ARG A 1 99 ? 14.230 -3.314 -1.261 1.00 77.94 99 ARG A O 1
ATOM 809 N N . LYS A 1 100 ? 12.693 -4.805 -0.594 1.00 76.94 100 LYS A N 1
ATOM 810 C CA . LYS A 1 100 ? 13.533 -5.961 -0.927 1.00 76.94 100 LYS A CA 1
ATOM 811 C C . LYS A 1 100 ? 13.665 -6.104 -2.450 1.00 76.94 100 LYS A C 1
ATOM 813 O O . LYS A 1 100 ? 12.648 -6.102 -3.148 1.00 76.94 100 LYS A O 1
ATOM 818 N N . PRO A 1 101 ? 14.889 -6.278 -2.981 1.00 62.53 101 PRO A N 1
ATOM 819 C CA . PRO A 1 101 ? 15.102 -6.429 -4.415 1.00 62.53 101 PRO A CA 1
ATOM 820 C C . PRO A 1 101 ? 14.412 -7.697 -4.936 1.00 62.53 101 PRO A C 1
ATOM 822 O O . PRO A 1 101 ? 14.337 -8.698 -4.225 1.00 62.53 101 PRO A O 1
ATOM 825 N N . LYS A 1 102 ? 13.948 -7.666 -6.194 1.00 64.88 102 LYS A N 1
ATOM 826 C CA . LYS A 1 102 ? 13.188 -8.745 -6.869 1.00 64.88 102 LYS A CA 1
ATOM 827 C C . LYS A 1 102 ? 11.772 -8.999 -6.327 1.00 64.88 102 LYS A C 1
ATOM 829 O O . LYS A 1 102 ? 11.139 -9.973 -6.729 1.00 64.88 102 LYS A O 1
ATOM 834 N N . THR A 1 103 ? 11.259 -8.142 -5.448 1.00 69.12 103 THR A N 1
ATOM 835 C CA . THR A 1 103 ? 9.862 -8.217 -5.002 1.00 69.12 103 THR A CA 1
ATOM 836 C C . THR A 1 103 ? 8.942 -7.709 -6.105 1.00 69.12 103 THR A C 1
ATOM 838 O O . THR A 1 103 ? 9.169 -6.636 -6.659 1.00 69.12 103 THR A O 1
ATOM 841 N N . ASN A 1 104 ? 7.887 -8.461 -6.417 1.00 74.00 104 ASN A N 1
ATOM 842 C CA . ASN A 1 104 ? 6.813 -7.952 -7.259 1.00 74.00 104 ASN A CA 1
ATOM 843 C C . ASN A 1 104 ? 5.963 -6.983 -6.420 1.00 74.00 104 ASN A C 1
ATOM 845 O O . ASN A 1 104 ? 5.202 -7.417 -5.550 1.00 74.00 104 ASN A O 1
ATOM 849 N N . ILE A 1 105 ? 6.143 -5.683 -6.672 1.00 77.12 105 ILE A N 1
ATOM 850 C CA . ILE A 1 105 ? 5.487 -4.579 -5.954 1.00 77.12 105 ILE A CA 1
ATOM 851 C C . ILE A 1 105 ? 3.964 -4.774 -5.959 1.00 77.12 105 ILE A C 1
ATOM 853 O O . ILE A 1 105 ? 3.335 -4.708 -4.905 1.00 77.12 105 ILE A O 1
ATOM 857 N N . GLN A 1 106 ? 3.402 -5.162 -7.105 1.00 73.69 106 GLN A N 1
ATOM 858 C CA . GLN A 1 106 ? 1.965 -5.334 -7.303 1.00 73.69 106 GLN A CA 1
ATOM 859 C C . GLN A 1 106 ? 1.383 -6.489 -6.471 1.00 73.69 106 GLN A C 1
ATOM 861 O O . GLN A 1 106 ? 0.323 -6.353 -5.862 1.00 73.69 106 GLN A O 1
ATOM 866 N N . ILE A 1 107 ? 2.092 -7.621 -6.375 1.00 74.31 107 ILE A N 1
ATOM 867 C CA . ILE A 1 107 ? 1.659 -8.762 -5.544 1.00 74.31 107 ILE A CA 1
ATOM 868 C C . ILE A 1 107 ? 1.669 -8.380 -4.061 1.00 74.31 107 ILE A C 1
ATOM 870 O O . ILE A 1 107 ? 0.747 -8.719 -3.312 1.00 74.31 107 ILE A O 1
ATOM 874 N N . LEU A 1 108 ? 2.707 -7.669 -3.615 1.00 75.00 108 LEU A N 1
ATOM 875 C CA . LEU A 1 108 ? 2.809 -7.276 -2.215 1.00 75.00 108 LEU A CA 1
ATOM 876 C C . LEU A 1 108 ? 1.763 -6.205 -1.866 1.00 75.00 108 LEU A C 1
ATOM 878 O O . LEU A 1 108 ? 1.130 -6.318 -0.818 1.00 75.00 108 LEU A O 1
ATOM 882 N N . GLN A 1 109 ? 1.491 -5.253 -2.759 1.00 78.06 109 GLN A N 1
ATOM 883 C CA . GLN A 1 109 ? 0.396 -4.287 -2.622 1.00 78.06 109 GLN A CA 1
ATOM 884 C C . GLN A 1 109 ? -0.970 -4.964 -2.499 1.00 78.06 109 GLN A C 1
ATOM 886 O O . GLN A 1 109 ? -1.721 -4.650 -1.579 1.00 78.06 109 GLN A O 1
ATOM 891 N N . GLN A 1 110 ? -1.267 -5.973 -3.324 1.00 79.50 110 GLN A N 1
ATOM 892 C CA . GLN A 1 110 ? -2.500 -6.758 -3.184 1.00 79.50 110 GLN A CA 1
ATOM 893 C C . GLN A 1 110 ? -2.611 -7.454 -1.823 1.00 79.50 110 GLN A C 1
ATOM 895 O O . GLN A 1 110 ? -3.700 -7.558 -1.258 1.00 79.50 110 GLN A O 1
ATOM 900 N N . SER A 1 111 ? -1.490 -7.915 -1.260 1.00 77.19 111 SER A N 1
ATOM 901 C CA . SER A 1 111 ? -1.490 -8.495 0.087 1.00 77.19 111 SER A CA 1
ATOM 902 C C . SER A 1 111 ? -1.770 -7.456 1.178 1.00 77.19 111 SER A C 1
ATOM 904 O O . SER A 1 111 ? -2.404 -7.785 2.177 1.00 77.19 111 SER A O 1
ATOM 906 N N . VAL A 1 112 ? -1.333 -6.208 0.975 1.00 80.06 112 VAL A N 1
ATOM 907 C CA . VAL A 1 112 ? -1.532 -5.093 1.910 1.00 80.06 112 VAL A CA 1
ATOM 908 C C . VAL A 1 112 ? -2.955 -4.536 1.817 1.00 80.06 112 VAL A C 1
ATOM 910 O O . VAL A 1 112 ? -3.533 -4.207 2.849 1.00 80.06 112 VAL A O 1
ATOM 913 N N . LEU A 1 113 ? -3.570 -4.536 0.627 1.00 80.25 113 LEU A N 1
ATOM 914 C CA . LEU A 1 113 ? -4.963 -4.111 0.419 1.00 80.25 113 LEU A CA 1
ATOM 915 C C . LEU A 1 113 ? -5.966 -4.869 1.297 1.00 80.25 113 LEU A C 1
ATOM 917 O O . LEU A 1 113 ? -6.967 -4.294 1.723 1.00 80.25 113 LEU A O 1
ATOM 921 N N . LYS A 1 114 ? -5.680 -6.131 1.641 1.00 78.56 114 LYS A N 1
ATOM 922 C CA . LYS A 1 114 ? -6.507 -6.925 2.570 1.00 78.56 114 LYS A CA 1
ATOM 923 C C . LYS A 1 114 ? -6.675 -6.256 3.938 1.00 78.56 114 LYS A C 1
ATOM 925 O O . LYS A 1 114 ? -7.682 -6.460 4.605 1.00 78.56 114 LYS A O 1
ATOM 930 N N . TYR A 1 115 ? -5.720 -5.417 4.328 1.00 80.19 115 TYR A N 1
ATOM 931 C CA . TYR A 1 115 ? -5.700 -4.713 5.603 1.00 80.19 115 TYR A CA 1
ATOM 932 C C . TYR A 1 115 ? -6.199 -3.266 5.495 1.00 80.19 115 TYR A C 1
ATOM 934 O O . TYR A 1 115 ? -5.970 -2.482 6.405 1.00 80.19 115 TYR A O 1
ATOM 942 N N . LYS A 1 116 ? -6.929 -2.889 4.433 1.00 80.38 116 LYS A N 1
ATOM 943 C CA . LYS A 1 116 ? -7.474 -1.528 4.230 1.00 80.38 116 LYS A CA 1
ATOM 944 C C . LYS A 1 116 ? -8.122 -0.925 5.484 1.00 80.38 116 LYS A C 1
ATOM 946 O O . LYS A 1 116 ? -7.914 0.245 5.798 1.00 80.38 116 LYS A O 1
ATOM 951 N N . TYR A 1 117 ? -8.879 -1.720 6.242 1.00 79.62 117 TYR A N 1
ATOM 952 C CA . TYR A 1 117 ? -9.571 -1.211 7.426 1.00 79.62 117 TYR A CA 1
ATOM 953 C C . TYR A 1 117 ? -8.622 -0.783 8.566 1.00 79.62 117 TYR A C 1
ATOM 955 O O . TYR A 1 117 ? -8.990 0.078 9.363 1.00 79.62 117 TYR A O 1
ATOM 963 N N . THR A 1 118 ? -7.369 -1.260 8.617 1.00 80.69 118 THR A N 1
ATOM 964 C CA . THR A 1 118 ? -6.410 -0.784 9.627 1.00 80.69 118 THR A CA 1
ATOM 965 C C . THR A 1 118 ? -6.053 0.679 9.401 1.00 80.69 118 THR A C 1
ATOM 967 O O . THR A 1 118 ? -5.886 1.422 10.362 1.00 80.69 118 THR A O 1
ATOM 970 N N . ILE A 1 119 ? -5.980 1.114 8.141 1.00 81.19 119 ILE A N 1
ATOM 971 C CA . ILE A 1 119 ? -5.719 2.511 7.786 1.00 81.19 119 ILE A CA 1
ATOM 972 C C . ILE A 1 119 ? -6.916 3.397 8.122 1.00 81.19 119 ILE A C 1
ATOM 974 O O . ILE A 1 119 ? -6.738 4.468 8.699 1.00 81.19 119 ILE A O 1
ATOM 978 N N . VAL A 1 120 ? -8.135 2.926 7.842 1.00 83.00 120 VAL A N 1
ATOM 979 C CA . VAL A 1 120 ? -9.370 3.623 8.238 1.00 83.00 120 VAL A CA 1
ATOM 980 C C . VAL A 1 120 ? -9.400 3.829 9.753 1.00 83.00 120 VAL A C 1
ATOM 982 O O . VAL A 1 120 ? -9.645 4.937 10.224 1.00 83.00 120 VAL A O 1
ATOM 985 N N . PHE A 1 121 ? -9.069 2.791 10.522 1.00 82.25 121 PHE A N 1
ATOM 986 C CA . PHE A 1 121 ? -8.990 2.881 11.976 1.00 82.25 121 PHE A CA 1
ATOM 987 C C . PHE A 1 121 ? -7.927 3.873 12.456 1.00 82.25 121 PHE A C 1
ATOM 989 O O . PHE A 1 121 ? -8.210 4.681 13.339 1.00 82.25 121 PHE A O 1
ATOM 996 N N . LEU A 1 122 ? -6.726 3.862 11.867 1.00 82.69 122 LEU A N 1
ATOM 997 C CA . LEU A 1 122 ? -5.690 4.845 12.197 1.00 82.69 122 LEU A CA 1
ATOM 998 C C . LEU A 1 122 ? -6.155 6.276 11.895 1.00 82.69 122 LEU A C 1
ATOM 1000 O O . LEU A 1 122 ? -5.955 7.165 12.716 1.00 82.69 122 LEU A O 1
ATOM 1004 N N . LYS A 1 123 ? -6.832 6.501 10.766 1.00 81.50 123 LYS A N 1
ATOM 1005 C CA . LYS A 1 123 ? -7.3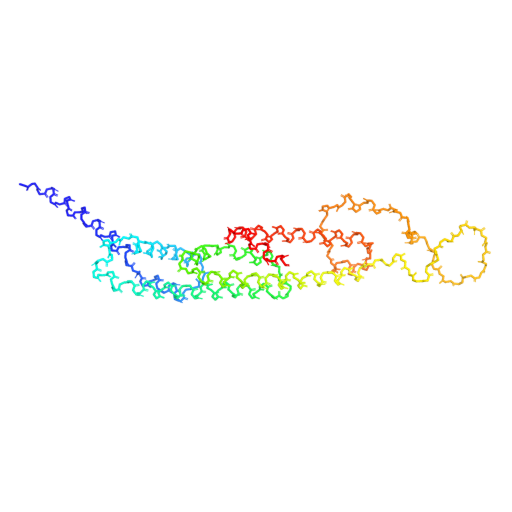56 7.822 10.387 1.00 81.50 123 LYS A CA 1
ATOM 1006 C C . LYS A 1 123 ? -8.414 8.339 11.368 1.00 81.50 123 LYS A C 1
ATOM 1008 O O . LYS A 1 123 ? -8.473 9.541 11.627 1.00 81.50 123 LYS A O 1
ATOM 1013 N N . GLU A 1 124 ? -9.229 7.447 11.927 1.00 81.25 124 GLU A N 1
ATOM 1014 C CA . GLU A 1 124 ? -10.263 7.799 12.905 1.00 81.25 124 GLU A CA 1
ATOM 1015 C C . GLU A 1 124 ? -9.707 8.008 14.319 1.00 81.25 124 GLU A C 1
ATOM 1017 O O . GLU A 1 124 ? -10.077 8.978 14.978 1.00 81.25 124 GLU A O 1
ATOM 1022 N N . HIS A 1 125 ? -8.811 7.130 14.778 1.00 77.62 125 HIS A N 1
ATOM 1023 C CA . HIS A 1 125 ? -8.407 7.052 16.188 1.00 77.62 125 HIS A CA 1
ATOM 1024 C C . HIS A 1 125 ? -7.008 7.606 16.482 1.00 77.62 125 HIS A C 1
ATOM 1026 O O . HIS A 1 125 ? -6.707 7.888 17.639 1.00 77.62 125 HIS A O 1
ATOM 1032 N N . ALA A 1 126 ? -6.149 7.768 15.470 1.00 80.44 126 ALA A N 1
ATOM 1033 C CA . ALA A 1 126 ? -4.751 8.175 15.628 1.00 80.44 126 ALA A CA 1
ATOM 1034 C C . ALA A 1 126 ? -4.213 8.933 14.393 1.00 80.44 126 ALA A C 1
ATOM 1036 O O . ALA A 1 126 ? -3.358 8.441 13.654 1.00 80.44 126 ALA A O 1
ATOM 1037 N N . LYS A 1 127 ? -4.697 10.166 14.184 1.00 84.00 127 LYS A N 1
ATOM 1038 C CA . LYS A 1 127 ? -4.340 11.007 13.021 1.00 84.00 127 LYS A CA 1
ATOM 1039 C C . LYS A 1 127 ? -2.838 11.275 12.880 1.00 84.00 127 LYS A C 1
ATOM 1041 O O . LYS A 1 127 ? -2.340 11.327 11.761 1.00 84.00 127 LYS A O 1
ATOM 1046 N N . GLU A 1 128 ? -2.128 11.434 13.994 1.00 84.62 128 GLU A N 1
ATOM 1047 C CA . GLU A 1 128 ? -0.676 11.671 14.005 1.00 84.62 128 GLU A CA 1
ATOM 1048 C C . GLU A 1 128 ? 0.081 10.460 13.447 1.00 84.62 128 GLU A C 1
ATOM 1050 O O . GLU A 1 128 ? 0.875 10.585 12.519 1.00 84.62 128 GLU A O 1
ATOM 1055 N N . ILE A 1 129 ? -0.262 9.262 13.924 1.00 85.00 129 ILE A N 1
ATOM 1056 C CA . ILE A 1 129 ? 0.367 8.010 13.489 1.00 85.00 129 ILE A CA 1
ATOM 1057 C C . ILE A 1 129 ? -0.021 7.687 12.043 1.00 85.00 129 ILE A C 1
ATOM 1059 O O . ILE A 1 129 ? 0.804 7.207 11.272 1.00 85.00 129 ILE A O 1
ATOM 1063 N N . TYR A 1 130 ? -1.246 8.018 11.625 1.00 85.69 130 TYR A N 1
ATOM 1064 C CA . TYR A 1 130 ? -1.630 7.955 10.215 1.00 85.69 130 TYR A CA 1
ATOM 1065 C C . TYR A 1 130 ? -0.744 8.850 9.329 1.00 85.69 130 TYR A C 1
ATOM 1067 O O . TYR A 1 130 ? -0.297 8.403 8.272 1.00 85.69 130 TYR A O 1
ATOM 1075 N N . ALA A 1 131 ? -0.442 10.082 9.755 1.00 86.75 131 ALA A N 1
ATOM 1076 C CA . ALA A 1 131 ? 0.432 10.986 9.005 1.00 86.75 131 ALA A CA 1
ATOM 1077 C C . ALA A 1 131 ? 1.873 10.450 8.893 1.00 86.75 131 ALA A C 1
ATOM 1079 O O . ALA A 1 131 ? 2.503 10.579 7.837 1.00 86.75 131 ALA A O 1
ATOM 1080 N N . GLU A 1 132 ? 2.376 9.789 9.939 1.00 88.31 132 GLU A N 1
ATOM 1081 C CA . GLU A 1 132 ? 3.667 9.094 9.897 1.00 88.31 132 GLU A CA 1
ATOM 1082 C C . GLU A 1 132 ? 3.653 7.912 8.922 1.00 88.31 132 GLU A C 1
ATOM 1084 O O . GLU A 1 132 ? 4.555 7.791 8.095 1.00 88.31 132 GLU A O 1
ATOM 1089 N N . VAL A 1 133 ? 2.613 7.069 8.957 1.00 87.62 133 VAL A N 1
ATOM 1090 C CA . VAL A 1 133 ? 2.449 5.940 8.020 1.00 87.62 133 VAL A CA 1
ATOM 1091 C C . VAL A 1 133 ? 2.376 6.434 6.578 1.00 87.62 133 VAL A C 1
ATOM 1093 O O . VAL A 1 133 ? 3.023 5.858 5.702 1.00 87.62 133 VAL A O 1
ATOM 1096 N N . ARG A 1 134 ? 1.632 7.520 6.334 1.00 87.50 134 ARG A N 1
ATOM 1097 C CA . ARG A 1 134 ? 1.526 8.180 5.026 1.00 87.50 134 ARG A CA 1
ATOM 1098 C C . ARG A 1 134 ? 2.900 8.616 4.524 1.00 87.50 134 ARG A C 1
ATOM 1100 O O . ARG A 1 134 ? 3.306 8.220 3.437 1.00 87.50 134 ARG A O 1
ATOM 1107 N N . THR A 1 135 ? 3.637 9.372 5.334 1.00 89.25 135 THR A N 1
ATOM 1108 C CA . THR A 1 135 ? 4.985 9.851 4.984 1.00 89.25 135 THR A CA 1
ATOM 1109 C C . THR A 1 135 ? 5.950 8.686 4.747 1.00 89.25 135 THR A C 1
ATOM 1111 O O . THR A 1 135 ? 6.663 8.657 3.747 1.00 89.25 135 THR A O 1
ATOM 1114 N N . ALA A 1 136 ? 5.920 7.666 5.609 1.00 88.62 136 ALA A N 1
ATOM 1115 C CA . ALA A 1 136 ? 6.761 6.481 5.474 1.00 88.62 136 ALA A CA 1
ATOM 1116 C C . ALA A 1 136 ? 6.463 5.680 4.195 1.00 88.62 136 ALA A C 1
ATOM 1118 O O . ALA A 1 136 ? 7.388 5.111 3.601 1.00 88.62 136 ALA A O 1
ATOM 1119 N N . TYR A 1 137 ? 5.196 5.623 3.767 1.00 88.75 137 TYR A N 1
ATOM 1120 C CA . TYR A 1 137 ? 4.812 5.007 2.500 1.00 88.75 137 TYR A CA 1
ATOM 1121 C C . TYR A 1 137 ? 5.349 5.807 1.312 1.00 88.75 137 TYR A C 1
ATOM 1123 O O . TYR A 1 137 ? 6.023 5.220 0.465 1.00 88.75 137 TYR A O 1
ATOM 1131 N N . ILE A 1 138 ? 5.136 7.129 1.298 1.00 88.94 138 ILE A N 1
ATOM 1132 C CA . ILE A 1 138 ? 5.623 8.034 0.243 1.00 88.94 138 ILE A CA 1
ATOM 1133 C C . ILE A 1 138 ? 7.139 7.881 0.070 1.00 88.94 138 ILE A C 1
ATOM 1135 O O . ILE A 1 138 ? 7.611 7.550 -1.017 1.00 88.94 138 ILE A O 1
ATOM 1139 N N . ASP A 1 139 ? 7.900 7.994 1.161 1.00 90.31 139 ASP A N 1
ATOM 1140 C CA . ASP A 1 139 ? 9.360 7.859 1.146 1.00 90.31 139 ASP A CA 1
ATOM 1141 C C . ASP A 1 139 ? 9.827 6.488 0.652 1.00 90.31 139 ASP A C 1
ATOM 1143 O O . ASP A 1 139 ? 10.864 6.355 -0.007 1.00 90.31 139 ASP A O 1
ATOM 1147 N N . THR A 1 140 ? 9.100 5.436 1.028 1.00 88.69 140 THR A N 1
ATOM 1148 C CA . THR A 1 140 ? 9.436 4.073 0.626 1.00 88.69 140 THR A CA 1
ATOM 1149 C C . THR A 1 140 ? 9.171 3.879 -0.857 1.00 88.69 140 THR A C 1
ATOM 1151 O O . THR A 1 140 ? 10.046 3.364 -1.555 1.00 88.69 140 THR A O 1
ATOM 1154 N N . MET A 1 141 ? 8.009 4.312 -1.341 1.00 87.38 141 MET A N 1
ATOM 1155 C CA . MET A 1 141 ? 7.617 4.110 -2.726 1.00 87.38 141 MET A CA 1
ATOM 1156 C C . MET A 1 141 ? 8.453 4.967 -3.674 1.00 87.38 141 MET A C 1
ATOM 1158 O O . MET A 1 141 ? 8.985 4.440 -4.648 1.00 87.38 141 MET A O 1
ATOM 1162 N N . ASN A 1 142 ? 8.706 6.234 -3.334 1.00 89.62 142 ASN A N 1
ATOM 1163 C CA . ASN A 1 142 ? 9.589 7.105 -4.108 1.00 89.62 142 ASN A CA 1
ATOM 1164 C C . ASN A 1 142 ? 10.986 6.474 -4.295 1.00 89.62 142 ASN A C 1
ATOM 1166 O O . ASN A 1 142 ? 11.496 6.389 -5.416 1.00 89.62 142 ASN A O 1
ATOM 1170 N N . LYS A 1 143 ? 11.579 5.926 -3.220 1.00 89.25 143 LYS A N 1
ATOM 1171 C CA . LYS A 1 143 ? 12.881 5.234 -3.279 1.00 89.25 143 LYS A CA 1
ATOM 1172 C C . LYS A 1 143 ? 12.833 3.953 -4.110 1.00 89.25 143 LYS A C 1
ATOM 1174 O O . LYS A 1 143 ? 13.745 3.718 -4.905 1.00 89.25 143 LYS A O 1
ATOM 1179 N N . VAL A 1 144 ? 11.805 3.124 -3.922 1.00 88.94 144 VAL A N 1
ATOM 1180 C CA . VAL A 1 144 ? 11.652 1.841 -4.628 1.00 88.94 144 VAL A CA 1
ATOM 1181 C C . VAL A 1 144 ? 11.442 2.065 -6.123 1.00 88.94 144 VAL A C 1
ATOM 1183 O O . VAL A 1 144 ? 12.178 1.486 -6.923 1.00 88.94 144 VAL A O 1
ATOM 1186 N N . LEU A 1 145 ? 10.516 2.947 -6.503 1.00 87.88 145 LEU A N 1
ATOM 1187 C CA . LEU A 1 145 ? 10.240 3.282 -7.900 1.00 87.88 145 LEU A CA 1
ATOM 1188 C C . LEU A 1 145 ? 11.458 3.926 -8.562 1.00 87.88 145 LEU A C 1
ATOM 1190 O O . LEU A 1 145 ? 11.872 3.487 -9.633 1.00 87.88 145 LEU A O 1
ATOM 1194 N N . SER A 1 146 ? 12.106 4.889 -7.899 1.00 88.69 146 SER A N 1
ATOM 1195 C CA . SER A 1 146 ? 13.327 5.516 -8.417 1.00 88.69 146 SER A CA 1
ATOM 1196 C C . SER A 1 146 ? 14.441 4.498 -8.671 1.00 88.69 146 SER A C 1
ATOM 1198 O O . SER A 1 146 ? 15.115 4.551 -9.701 1.00 88.69 146 SER A O 1
ATOM 1200 N N . ALA A 1 147 ? 14.660 3.560 -7.746 1.00 89.56 147 ALA A N 1
ATOM 1201 C CA . ALA A 1 147 ? 15.657 2.507 -7.918 1.00 89.56 147 ALA A CA 1
ATOM 1202 C C . ALA A 1 147 ? 15.274 1.540 -9.050 1.00 89.56 147 ALA A C 1
ATOM 1204 O O . ALA A 1 147 ? 16.129 1.182 -9.862 1.00 89.56 147 ALA A O 1
ATOM 1205 N N . HIS A 1 148 ? 13.996 1.162 -9.132 1.00 87.62 148 HIS A N 1
ATOM 1206 C CA . HIS A 1 148 ? 13.466 0.287 -10.172 1.00 87.62 148 HIS A CA 1
ATOM 1207 C C . HIS A 1 148 ? 13.640 0.896 -11.569 1.00 87.62 148 HIS A C 1
ATOM 1209 O O . HIS A 1 148 ? 14.225 0.257 -12.443 1.00 87.62 148 HIS A O 1
ATOM 1215 N N . PHE A 1 149 ? 13.228 2.152 -11.768 1.00 89.25 149 PHE A N 1
ATOM 1216 C CA . PHE A 1 149 ? 13.371 2.831 -13.056 1.00 89.25 149 PHE A CA 1
ATOM 1217 C C . PHE A 1 149 ? 14.831 3.094 -13.422 1.00 89.25 149 PHE A C 1
ATOM 1219 O O . PHE A 1 149 ? 15.198 2.880 -14.573 1.00 89.25 149 PHE A O 1
ATOM 1226 N N . ARG A 1 150 ? 15.702 3.467 -12.471 1.00 90.62 150 ARG A N 1
ATOM 1227 C CA . ARG A 1 150 ? 17.145 3.605 -12.751 1.00 90.62 150 ARG A CA 1
ATOM 1228 C C . ARG A 1 150 ? 17.764 2.291 -13.221 1.00 90.62 150 ARG A C 1
ATOM 1230 O O . ARG A 1 150 ? 18.474 2.283 -14.223 1.00 90.62 150 ARG A O 1
ATOM 1237 N N . ALA A 1 151 ? 17.478 1.185 -12.533 1.00 89.00 151 ALA A N 1
ATOM 1238 C CA . ALA A 1 151 ? 17.968 -0.133 -12.930 1.00 89.00 151 ALA A CA 1
ATOM 1239 C C . ALA A 1 151 ? 17.412 -0.556 -14.299 1.00 89.00 151 ALA A C 1
ATOM 1241 O O . ALA A 1 151 ? 18.137 -1.118 -15.119 1.00 89.00 151 ALA A O 1
ATOM 1242 N N . TYR A 1 152 ? 16.140 -0.252 -14.563 1.00 88.81 152 TYR A N 1
ATOM 1243 C CA . TYR A 1 152 ? 15.496 -0.542 -15.836 1.00 88.81 152 TYR A CA 1
ATOM 1244 C C . TYR A 1 152 ? 16.112 0.252 -16.996 1.00 88.81 152 TYR A C 1
ATOM 1246 O O . TYR A 1 152 ? 16.450 -0.340 -18.017 1.00 88.81 152 TYR A O 1
ATOM 1254 N N . ILE A 1 153 ? 16.341 1.559 -16.824 1.00 89.69 153 ILE A N 1
ATOM 1255 C CA . ILE A 1 153 ? 16.990 2.420 -17.827 1.00 89.69 153 ILE A CA 1
ATOM 1256 C C . ILE A 1 153 ? 18.401 1.911 -18.138 1.00 89.69 153 ILE A C 1
ATOM 1258 O O . ILE A 1 153 ? 18.712 1.677 -19.302 1.00 89.69 153 ILE A O 1
ATOM 1262 N N . GLN A 1 154 ? 19.215 1.630 -17.116 1.00 90.44 154 GLN A N 1
ATOM 1263 C CA . GLN A 1 154 ? 20.565 1.079 -17.303 1.00 90.44 154 GLN A CA 1
ATOM 1264 C C . GLN A 1 154 ? 20.558 -0.264 -18.047 1.00 90.44 154 GLN A C 1
ATOM 1266 O O . GLN A 1 154 ? 21.478 -0.572 -18.803 1.00 90.44 154 GLN A O 1
ATOM 1271 N N . ALA A 1 155 ? 19.534 -1.092 -17.829 1.00 87.38 155 ALA A N 1
ATOM 1272 C CA . ALA A 1 155 ? 19.383 -2.349 -18.549 1.00 87.38 155 ALA A CA 1
ATOM 1273 C C . ALA A 1 155 ? 18.939 -2.132 -20.007 1.00 87.38 155 ALA A C 1
ATOM 1275 O O . ALA A 1 155 ? 19.412 -2.843 -20.891 1.00 87.38 155 ALA A O 1
ATOM 1276 N N . LEU A 1 156 ? 18.077 -1.144 -20.276 1.00 87.06 156 LEU A N 1
ATOM 1277 C CA . LEU A 1 156 ? 17.668 -0.778 -21.635 1.00 87.06 156 LEU A CA 1
ATOM 1278 C C . LEU A 1 156 ? 18.813 -0.161 -22.448 1.00 87.06 156 LEU A C 1
ATOM 1280 O O . LEU A 1 156 ? 18.948 -0.490 -23.622 1.00 87.06 156 LEU A O 1
ATOM 1284 N N . GLU A 1 157 ? 19.663 0.670 -21.841 1.00 86.88 157 GLU A N 1
ATOM 1285 C CA . GLU A 1 157 ? 20.831 1.276 -22.505 1.00 86.88 157 GLU A CA 1
ATOM 1286 C C . GLU A 1 157 ? 21.783 0.213 -23.075 1.00 86.88 157 GLU A C 1
ATOM 1288 O O . GLU A 1 157 ? 22.282 0.350 -24.190 1.00 86.88 157 GLU A O 1
ATOM 1293 N N . LYS A 1 158 ? 21.968 -0.914 -22.376 1.00 86.00 158 LYS A N 1
ATOM 1294 C CA . LYS A 1 158 ? 22.774 -2.046 -22.875 1.00 86.00 158 LYS A CA 1
ATOM 1295 C C . LYS A 1 158 ? 22.178 -2.720 -24.114 1.00 86.00 158 LYS A C 1
ATOM 1297 O O . LYS A 1 158 ? 22.905 -3.344 -24.887 1.00 86.00 158 LYS A O 1
ATOM 1302 N N . LEU A 1 159 ? 20.862 -2.620 -24.290 1.00 83.75 159 LEU A N 1
ATOM 1303 C CA . LEU A 1 159 ? 20.125 -3.196 -25.415 1.00 83.75 159 LEU A CA 1
ATOM 1304 C C . LEU A 1 159 ? 20.023 -2.230 -26.599 1.00 83.75 159 LEU A C 1
ATOM 1306 O O . LEU A 1 159 ? 19.435 -2.586 -27.622 1.00 83.75 159 LEU A O 1
ATOM 1310 N N . GLN A 1 160 ? 20.579 -1.024 -26.488 1.00 82.94 160 GLN A N 1
ATOM 1311 C CA . GLN A 1 160 ? 20.530 -0.034 -27.551 1.00 82.94 160 GLN A CA 1
ATOM 1312 C C . GLN A 1 160 ? 21.362 -0.467 -28.764 1.00 82.94 160 GLN A C 1
ATOM 1314 O O . GLN A 1 160 ? 22.519 -0.891 -28.667 1.00 82.94 160 GLN A O 1
ATOM 1319 N N . LEU A 1 161 ? 20.743 -0.364 -29.941 1.00 80.31 161 LEU A N 1
ATOM 1320 C CA . LEU A 1 161 ? 21.437 -0.380 -31.221 1.00 80.31 161 LEU A CA 1
ATOM 1321 C C . LEU A 1 161 ? 22.157 0.953 -31.420 1.00 80.31 161 LEU A C 1
ATOM 1323 O O . LEU A 1 161 ? 21.521 2.007 -31.442 1.00 80.31 161 LEU A O 1
ATOM 1327 N N . ASP A 1 162 ? 23.467 0.895 -31.645 1.00 69.50 162 ASP A N 1
ATOM 1328 C CA . ASP A 1 162 ? 24.235 2.052 -32.101 1.00 69.50 162 ASP A CA 1
ATOM 1329 C C . ASP A 1 162 ? 23.919 2.314 -33.577 1.00 69.50 162 ASP A C 1
ATOM 1331 O O . ASP A 1 162 ? 24.353 1.576 -34.464 1.00 69.50 162 ASP A O 1
ATOM 1335 N N . ILE A 1 163 ? 23.126 3.357 -33.831 1.00 64.94 163 ILE A N 1
ATOM 1336 C CA . ILE A 1 163 ? 22.690 3.747 -35.182 1.00 64.94 163 ILE A CA 1
ATOM 1337 C C . ILE A 1 163 ? 23.811 4.490 -35.929 1.00 64.94 163 ILE A C 1
ATOM 1339 O O . ILE A 1 163 ? 23.903 4.374 -37.147 1.00 64.94 163 ILE A O 1
ATOM 1343 N N . ALA A 1 164 ? 24.679 5.214 -35.214 1.00 61.53 164 ALA A N 1
ATOM 1344 C CA . ALA A 1 164 ? 25.812 5.942 -35.782 1.00 61.53 164 ALA A CA 1
ATOM 1345 C C . ALA A 1 164 ? 27.011 5.912 -34.825 1.00 61.53 164 ALA A C 1
ATOM 1347 O O . ALA A 1 164 ? 26.857 6.041 -33.612 1.00 61.53 164 ALA A O 1
ATOM 1348 N N . THR A 1 165 ? 28.215 5.767 -35.369 1.00 60.88 165 THR A N 1
ATOM 1349 C CA . THR A 1 165 ? 29.479 5.880 -34.620 1.00 60.88 165 THR A CA 1
ATOM 1350 C C . THR A 1 165 ? 30.246 7.112 -35.118 1.00 60.88 165 THR A C 1
ATOM 1352 O O . THR A 1 165 ? 30.011 7.566 -36.229 1.00 60.88 165 THR A O 1
ATOM 1355 N N . SER A 1 166 ? 31.194 7.665 -34.351 1.00 58.00 166 SER A N 1
ATOM 1356 C CA . SER A 1 166 ? 32.023 8.821 -34.782 1.00 58.00 166 SER A CA 1
ATOM 1357 C C . SER A 1 166 ? 32.786 8.586 -36.106 1.00 58.00 166 SER A C 1
ATOM 1359 O O . SER A 1 166 ? 33.217 9.515 -36.779 1.00 58.00 166 SER A O 1
ATOM 1361 N N . THR A 1 167 ? 32.928 7.323 -36.508 1.00 59.88 167 THR A N 1
ATOM 1362 C CA . THR A 1 167 ? 33.546 6.888 -37.765 1.00 59.88 167 THR A CA 1
ATOM 1363 C C . THR A 1 167 ? 32.566 6.754 -38.935 1.00 59.88 167 THR A C 1
ATOM 1365 O O . THR A 1 167 ? 32.987 6.344 -40.018 1.00 59.88 167 THR A O 1
ATOM 1368 N N . ASP A 1 168 ? 31.276 7.043 -38.735 1.00 61.56 168 ASP A N 1
ATOM 1369 C CA . ASP A 1 168 ? 30.253 6.872 -39.764 1.00 61.56 168 ASP A CA 1
ATOM 1370 C C . ASP A 1 168 ? 30.254 8.060 -40.735 1.00 61.56 168 ASP A C 1
ATOM 1372 O O . ASP A 1 168 ? 30.138 9.224 -40.346 1.00 61.56 168 ASP A O 1
ATOM 1376 N N . LEU A 1 169 ? 30.417 7.762 -42.022 1.00 60.09 169 LEU A N 1
ATOM 1377 C CA . LEU A 1 169 ? 30.483 8.762 -43.084 1.00 60.09 169 LEU A CA 1
ATOM 1378 C C . LEU A 1 169 ? 29.062 9.173 -43.488 1.00 60.09 169 LEU A C 1
ATOM 1380 O O . LEU A 1 169 ? 28.330 8.410 -44.120 1.00 60.09 169 LEU A O 1
ATOM 1384 N N . LEU A 1 170 ? 28.676 10.403 -43.150 1.00 60.59 170 LEU A N 1
ATOM 1385 C CA . LEU A 1 170 ? 27.433 11.010 -43.622 1.00 60.59 170 LEU A CA 1
ATOM 1386 C C . LEU A 1 170 ? 27.591 11.394 -45.101 1.00 60.59 170 LEU A C 1
ATOM 1388 O O . LEU A 1 170 ? 28.364 12.288 -45.432 1.00 60.59 170 LEU A O 1
ATOM 1392 N N . GLY A 1 171 ? 26.854 10.720 -45.987 1.00 54.62 171 GLY A N 1
ATOM 1393 C CA . GLY A 1 171 ? 26.861 11.014 -47.425 1.00 54.62 171 GLY A CA 1
ATOM 1394 C C . GLY A 1 171 ? 27.853 10.176 -48.231 1.00 54.62 171 GLY A C 1
ATOM 1395 O O . GLY A 1 171 ? 28.693 10.717 -48.944 1.00 54.62 171 GLY A O 1
ATOM 1396 N N . VAL A 1 172 ? 27.741 8.846 -48.167 1.00 52.28 172 VAL A N 1
ATOM 1397 C CA . VAL A 1 172 ? 28.348 7.992 -49.195 1.00 52.28 172 VAL A CA 1
ATOM 1398 C C . VAL A 1 172 ? 27.510 8.129 -50.466 1.00 52.28 172 VAL A C 1
ATOM 1400 O O . VAL A 1 172 ? 26.382 7.642 -50.528 1.00 52.28 172 VAL A O 1
ATOM 1403 N N . GLU A 1 173 ? 28.049 8.808 -51.479 1.00 43.59 173 GLU A N 1
ATOM 1404 C CA . GLU A 1 173 ? 27.503 8.750 -52.835 1.00 43.59 173 GLU A CA 1
ATOM 1405 C C . GLU A 1 173 ? 27.518 7.277 -53.271 1.00 43.59 173 GLU A C 1
ATOM 1407 O O . GLU A 1 173 ? 28.572 6.638 -53.291 1.00 43.59 173 GLU A O 1
ATOM 1412 N N . THR A 1 174 ? 26.360 6.712 -53.615 1.00 49.22 174 THR A N 1
ATOM 1413 C CA . THR A 1 174 ? 26.231 5.366 -54.193 1.00 49.22 174 THR A CA 1
ATOM 1414 C C . THR A 1 174 ? 26.756 5.350 -55.630 1.00 49.22 174 THR A C 1
ATOM 1416 O O . THR A 1 174 ? 26.071 4.947 -56.565 1.00 49.22 174 THR A O 1
ATOM 1419 N N . ARG A 1 175 ? 27.996 5.796 -55.843 1.00 42.69 175 ARG A N 1
ATOM 1420 C CA . ARG A 1 175 ? 28.704 5.548 -57.091 1.00 42.69 175 ARG A CA 1
ATOM 1421 C C . ARG A 1 175 ? 29.354 4.184 -56.972 1.00 42.69 175 ARG A C 1
ATOM 1423 O O . ARG A 1 175 ? 30.367 3.985 -56.311 1.00 42.69 175 ARG A O 1
ATOM 1430 N N . SER A 1 176 ? 28.703 3.224 -57.611 1.00 50.84 176 SER A N 1
ATOM 1431 C CA . SER A 1 176 ? 29.259 1.930 -57.967 1.00 50.84 176 SER A CA 1
ATOM 1432 C C . SER A 1 176 ? 30.516 2.124 -58.820 1.00 50.84 176 SER A C 1
ATOM 1434 O O . SER A 1 176 ? 30.449 2.120 -60.046 1.00 50.84 176 SER A O 1
ATOM 1436 N N . THR A 1 177 ? 31.672 2.297 -58.191 1.00 46.34 177 THR A N 1
ATOM 1437 C CA . THR A 1 177 ? 32.970 2.185 -58.860 1.00 46.34 177 THR A CA 1
ATOM 1438 C C . THR A 1 177 ? 33.875 1.324 -57.998 1.00 46.34 177 THR A C 1
ATOM 1440 O O . THR A 1 177 ? 34.148 1.644 -56.844 1.00 46.34 177 THR A O 1
ATOM 1443 N N . GLY A 1 178 ? 34.230 0.166 -58.557 1.00 53.22 178 GLY A N 1
ATOM 1444 C CA . GLY A 1 178 ? 34.885 -0.936 -57.872 1.00 53.22 178 GLY A CA 1
ATOM 1445 C C . GLY A 1 178 ? 36.208 -0.567 -57.210 1.00 53.22 178 GLY A C 1
ATOM 1446 O O . GLY A 1 178 ? 37.047 0.115 -57.790 1.00 53.22 178 GLY A O 1
ATOM 1447 N N . TYR A 1 179 ? 36.409 -1.118 -56.017 1.00 42.75 179 TYR A N 1
ATOM 1448 C CA . TYR A 1 179 ? 37.706 -1.192 -55.360 1.00 42.75 179 TYR A CA 1
ATOM 1449 C C . TYR A 1 179 ? 37.984 -2.659 -55.027 1.00 42.75 179 TYR A C 1
ATOM 1451 O O . TYR A 1 179 ? 37.277 -3.285 -54.241 1.00 42.75 179 TYR A O 1
ATOM 1459 N N . LEU A 1 180 ? 39.004 -3.214 -55.681 1.00 51.31 180 LEU A N 1
ATOM 1460 C CA . LEU A 1 180 ? 39.365 -4.636 -55.687 1.00 51.31 180 LEU A CA 1
ATOM 1461 C C . LEU A 1 180 ? 40.220 -5.086 -54.484 1.00 51.31 180 LEU A C 1
ATOM 1463 O O . LEU A 1 180 ? 40.779 -6.173 -54.538 1.00 51.31 180 LEU A O 1
ATOM 1467 N N . PHE A 1 181 ? 40.324 -4.308 -53.396 1.00 49.97 181 PHE A N 1
ATOM 1468 C CA . PHE A 1 181 ? 41.146 -4.673 -52.225 1.00 49.97 181 PHE A CA 1
ATOM 1469 C C . PHE A 1 181 ? 40.623 -4.101 -50.894 1.00 49.97 181 PHE A C 1
ATOM 1471 O O . PHE A 1 181 ? 41.323 -3.370 -50.197 1.00 49.97 181 PHE A O 1
ATOM 1478 N N . SER A 1 182 ? 39.390 -4.427 -50.498 1.00 44.78 182 SER A N 1
ATOM 1479 C CA . SER A 1 182 ? 38.913 -4.165 -49.128 1.00 44.78 182 SER A CA 1
ATOM 1480 C C . SER A 1 182 ? 38.603 -5.476 -48.414 1.00 44.78 182 SER A C 1
ATOM 1482 O O . SER A 1 182 ? 37.523 -6.045 -48.537 1.00 44.78 182 SER A O 1
ATOM 1484 N N . ILE A 1 183 ? 39.603 -5.960 -47.677 1.00 48.41 183 ILE A N 1
ATOM 1485 C CA . ILE A 1 183 ? 39.494 -7.063 -46.723 1.00 48.41 183 ILE A CA 1
ATOM 1486 C C . ILE A 1 183 ? 38.579 -6.622 -45.569 1.00 48.41 183 ILE A C 1
ATOM 1488 O O . ILE A 1 183 ? 38.869 -5.651 -44.875 1.00 48.41 183 ILE A O 1
ATOM 1492 N N . GLY A 1 184 ? 37.492 -7.366 -45.353 1.00 44.97 184 GLY A N 1
ATOM 1493 C CA . GLY A 1 184 ? 36.917 -7.567 -44.021 1.00 44.97 184 GLY A CA 1
ATOM 1494 C C . GLY A 1 184 ? 36.074 -6.446 -43.407 1.00 44.97 184 GLY A C 1
ATOM 1495 O O . GLY A 1 184 ? 36.182 -6.220 -42.205 1.00 44.97 184 GLY A O 1
ATOM 1496 N N . LYS A 1 185 ? 35.191 -5.783 -44.161 1.00 46.34 185 LYS A N 1
ATOM 1497 C CA . LYS A 1 185 ? 34.026 -5.130 -43.539 1.00 46.34 185 LYS A CA 1
ATOM 1498 C C . LYS A 1 185 ? 32.751 -5.732 -44.103 1.00 46.34 185 LYS A C 1
ATOM 1500 O O . LYS A 1 185 ? 32.502 -5.644 -45.303 1.00 46.34 185 LYS A O 1
ATOM 1505 N N . GLU A 1 186 ? 31.989 -6.386 -43.227 1.00 42.69 186 GLU A N 1
ATOM 1506 C CA . GLU A 1 186 ? 30.651 -6.884 -43.533 1.00 42.69 186 GLU A CA 1
ATOM 1507 C C . GLU A 1 186 ? 29.833 -5.801 -44.250 1.00 42.69 186 GLU A C 1
ATOM 1509 O O . GLU A 1 186 ? 29.934 -4.616 -43.908 1.00 42.69 186 GLU A O 1
ATOM 1514 N N . PRO A 1 187 ? 29.040 -6.175 -45.265 1.00 41.38 187 PRO A N 1
ATOM 1515 C CA . PRO A 1 187 ? 28.302 -5.209 -46.050 1.00 41.38 187 PRO A CA 1
ATOM 1516 C C . PRO A 1 187 ? 27.332 -4.439 -45.149 1.00 41.38 187 PRO A C 1
ATOM 1518 O O . PRO A 1 187 ? 26.528 -5.026 -44.427 1.00 41.38 187 PRO A O 1
ATOM 1521 N N . LEU A 1 188 ? 27.365 -3.111 -45.280 1.00 50.84 188 LEU A N 1
ATOM 1522 C CA . LEU A 1 188 ? 26.498 -2.092 -44.667 1.00 50.84 188 LEU A CA 1
ATOM 1523 C C . LEU A 1 188 ? 24.990 -2.255 -44.988 1.00 50.84 188 LEU A C 1
ATOM 1525 O O . LEU A 1 188 ? 24.229 -1.301 -44.896 1.00 50.84 188 LEU A O 1
ATOM 1529 N N . LYS A 1 189 ? 24.525 -3.446 -45.383 1.00 46.53 189 LYS A N 1
ATOM 1530 C CA . LYS A 1 189 ? 23.117 -3.744 -45.687 1.00 46.53 189 LYS A CA 1
ATOM 1531 C C . LYS A 1 189 ? 22.243 -3.892 -44.437 1.00 46.53 189 LYS A C 1
ATOM 1533 O O . LYS A 1 189 ? 21.030 -3.777 -44.552 1.00 46.53 189 LYS A O 1
ATOM 1538 N N . ALA A 1 190 ? 22.834 -4.138 -43.264 1.00 45.94 190 ALA A N 1
ATOM 1539 C CA . ALA A 1 190 ? 22.100 -4.315 -42.005 1.00 45.94 190 ALA A CA 1
ATOM 1540 C C . ALA A 1 190 ? 21.983 -3.034 -41.158 1.00 45.94 190 ALA A C 1
ATOM 1542 O O . ALA A 1 190 ? 21.324 -3.044 -40.121 1.00 45.94 190 ALA A O 1
ATOM 1543 N N . ARG A 1 191 ? 22.608 -1.928 -41.579 1.00 53.19 191 ARG A N 1
ATOM 1544 C CA . ARG A 1 191 ? 22.407 -0.617 -40.959 1.00 53.19 191 ARG A CA 1
ATOM 1545 C C . ARG A 1 191 ? 21.502 0.178 -41.884 1.00 53.19 191 ARG A C 1
ATOM 1547 O O . ARG A 1 191 ? 21.944 0.634 -42.935 1.00 53.19 191 ARG A O 1
ATOM 1554 N N . SER A 1 192 ? 20.225 0.309 -41.525 1.00 54.31 192 SER A N 1
ATOM 1555 C CA . SER A 1 192 ? 19.402 1.369 -42.109 1.00 54.31 192 SER A CA 1
ATOM 1556 C C . SER A 1 192 ? 20.199 2.661 -41.962 1.00 54.31 192 SER A C 1
ATOM 1558 O O . SER A 1 192 ? 20.694 2.927 -40.864 1.00 54.31 192 SER A O 1
ATOM 1560 N N . SER A 1 193 ? 20.388 3.419 -43.046 1.00 58.75 193 SER A N 1
ATOM 1561 C CA . SER A 1 193 ? 21.074 4.709 -42.957 1.00 58.75 193 SER A CA 1
ATOM 1562 C C . SER A 1 193 ? 20.478 5.515 -41.801 1.00 58.75 193 SER A C 1
ATOM 1564 O O . SER A 1 193 ? 19.293 5.378 -41.505 1.00 58.75 193 SER A O 1
ATOM 1566 N N . VAL A 1 194 ? 21.280 6.341 -41.129 1.00 61.22 194 VAL A N 1
ATOM 1567 C CA . VAL A 1 194 ? 20.860 7.099 -39.931 1.00 61.22 194 VAL A CA 1
ATOM 1568 C C . VAL A 1 194 ? 19.527 7.850 -40.139 1.00 61.22 194 VAL A C 1
ATOM 1570 O O . VAL A 1 194 ? 18.762 8.051 -39.199 1.00 61.22 194 VAL A O 1
ATOM 1573 N N . PHE A 1 195 ? 19.217 8.205 -41.391 1.00 64.31 195 PHE A N 1
ATOM 1574 C CA . PHE A 1 195 ? 17.996 8.898 -41.807 1.00 64.31 195 PHE A CA 1
ATOM 1575 C C . PHE A 1 195 ? 16.918 8.005 -42.451 1.00 64.31 195 PHE A C 1
ATOM 1577 O O . PHE A 1 195 ? 15.826 8.490 -42.742 1.00 64.31 195 PHE A O 1
ATOM 1584 N N . ALA A 1 196 ? 17.176 6.718 -42.688 1.00 67.62 196 ALA A N 1
ATOM 1585 C CA . ALA A 1 196 ? 16.166 5.790 -43.182 1.00 67.62 196 ALA A CA 1
ATOM 1586 C C . ALA A 1 196 ? 15.161 5.462 -42.071 1.00 67.62 196 ALA A C 1
ATOM 1588 O O . ALA A 1 196 ? 15.503 4.943 -41.009 1.00 67.62 196 ALA A O 1
ATOM 1589 N N . LEU A 1 197 ? 13.889 5.755 -42.340 1.00 65.12 197 LEU A N 1
ATOM 1590 C CA . LEU A 1 197 ? 12.796 5.501 -41.402 1.00 65.12 197 LEU A CA 1
ATOM 1591 C C . LEU A 1 197 ? 12.441 4.008 -41.309 1.00 65.12 197 LEU A C 1
ATOM 1593 O O . LEU A 1 197 ? 12.080 3.551 -40.230 1.00 65.12 197 LEU A O 1
ATOM 1597 N N . GLY A 1 198 ? 12.595 3.240 -42.394 1.00 73.69 198 GLY A N 1
ATOM 1598 C CA . GLY A 1 198 ? 12.375 1.787 -42.412 1.00 73.69 198 GLY A CA 1
ATOM 1599 C C . GLY A 1 198 ? 11.085 1.360 -41.699 1.00 73.69 198 GLY A C 1
ATOM 1600 O O . GLY A 1 198 ? 10.033 1.972 -41.864 1.00 73.69 198 GLY A O 1
ATOM 1601 N N . GLU A 1 199 ? 11.194 0.350 -40.838 1.00 73.00 199 GLU A N 1
ATOM 1602 C CA . GLU A 1 199 ? 10.082 -0.194 -40.045 1.00 73.00 199 GLU A CA 1
ATOM 1603 C C . GLU A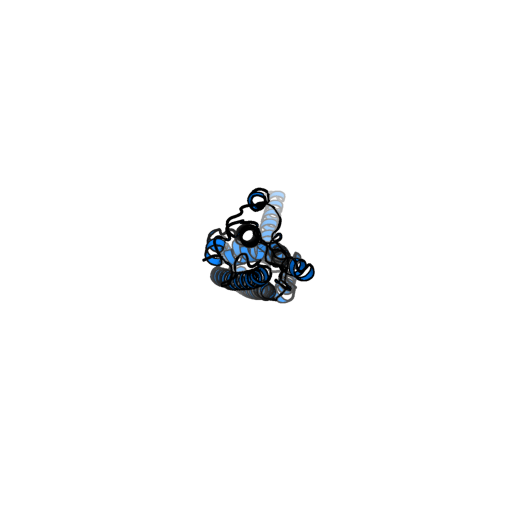 1 199 ? 9.802 0.585 -38.739 1.00 73.00 199 GLU A C 1
ATOM 1605 O O . GLU A 1 199 ? 9.008 0.135 -37.912 1.00 73.00 199 GLU A O 1
ATOM 1610 N N . ARG A 1 200 ? 10.411 1.766 -38.518 1.00 74.50 200 ARG A N 1
ATOM 1611 C CA . ARG A 1 200 ? 10.218 2.556 -37.276 1.00 74.50 200 ARG A CA 1
ATOM 1612 C C . ARG A 1 200 ? 8.765 2.991 -37.071 1.00 74.50 200 ARG A C 1
ATOM 1614 O O . ARG A 1 200 ? 8.348 3.198 -35.936 1.00 74.50 200 ARG A O 1
ATOM 1621 N N . ILE A 1 201 ? 7.970 3.064 -38.143 1.00 83.12 201 ILE A N 1
ATOM 1622 C CA . ILE A 1 201 ? 6.527 3.337 -38.064 1.00 83.12 201 ILE A CA 1
ATOM 1623 C C . ILE A 1 201 ? 5.761 2.274 -37.262 1.00 83.12 201 ILE A C 1
ATOM 1625 O O . ILE A 1 201 ? 4.725 2.582 -36.677 1.00 83.12 201 ILE A O 1
ATOM 1629 N N . ASN A 1 202 ? 6.266 1.039 -37.178 1.00 82.81 202 ASN A N 1
ATOM 1630 C CA . ASN A 1 202 ? 5.594 -0.026 -36.434 1.00 82.81 202 ASN A CA 1
ATOM 1631 C C . ASN A 1 202 ? 5.595 0.234 -34.923 1.00 82.81 202 ASN A C 1
ATOM 1633 O O . ASN A 1 202 ? 4.645 -0.149 -34.253 1.00 82.81 202 ASN A O 1
ATOM 1637 N N . VAL A 1 203 ? 6.552 1.013 -34.400 1.00 82.12 203 VAL A N 1
ATOM 1638 C CA . VAL A 1 203 ? 6.553 1.440 -32.987 1.00 82.12 203 VAL A CA 1
ATOM 1639 C C . VAL A 1 203 ? 5.276 2.209 -32.627 1.00 82.12 203 VAL A C 1
ATOM 1641 O O . VAL A 1 203 ? 4.776 2.080 -31.513 1.00 82.12 203 VAL A O 1
ATOM 1644 N N . LEU A 1 204 ? 4.714 2.963 -33.581 1.00 82.00 204 LEU A N 1
ATOM 1645 C CA . LEU A 1 204 ? 3.453 3.689 -33.401 1.00 82.00 204 LEU A CA 1
ATOM 1646 C C . LEU A 1 204 ? 2.220 2.779 -33.490 1.00 82.00 204 LEU A C 1
ATOM 1648 O O . LEU A 1 204 ? 1.172 3.114 -32.950 1.00 82.00 204 LEU A O 1
ATOM 1652 N N . LYS A 1 205 ? 2.324 1.634 -34.167 1.00 84.38 205 LYS A N 1
ATOM 1653 C CA . LYS A 1 205 ? 1.254 0.624 -34.189 1.00 84.38 205 LYS A CA 1
ATOM 1654 C C . LYS A 1 205 ? 1.267 -0.215 -32.912 1.00 84.38 205 LYS A C 1
ATOM 1656 O O . LYS A 1 205 ? 0.217 -0.620 -32.429 1.00 84.38 205 LYS A O 1
ATOM 1661 N N . ASP A 1 206 ? 2.451 -0.399 -32.338 1.00 85.38 206 ASP A N 1
ATOM 1662 C CA . ASP A 1 206 ? 2.701 -1.224 -31.161 1.00 85.38 206 ASP A CA 1
ATOM 1663 C C . ASP A 1 206 ? 2.681 -0.424 -29.845 1.00 85.38 206 ASP A C 1
ATOM 1665 O O . ASP A 1 206 ? 3.270 -0.849 -28.853 1.00 85.38 206 ASP A O 1
ATOM 1669 N N . ILE A 1 207 ? 2.007 0.733 -29.788 1.00 82.50 207 ILE A N 1
ATOM 1670 C CA . ILE A 1 207 ? 1.973 1.607 -28.594 1.00 82.50 207 ILE A CA 1
ATOM 1671 C C . ILE A 1 207 ? 1.442 0.884 -27.350 1.00 82.50 207 ILE A C 1
ATOM 1673 O O . ILE A 1 207 ? 1.926 1.161 -26.255 1.00 82.50 207 ILE A O 1
ATOM 1677 N N . GLU A 1 208 ? 0.548 -0.093 -27.501 1.00 83.19 208 GLU A N 1
ATOM 1678 C CA . GLU A 1 208 ? -0.058 -0.832 -26.381 1.00 83.19 208 GLU A CA 1
ATOM 1679 C C . GLU A 1 208 ? 0.650 -2.144 -26.010 1.00 83.19 208 GLU A C 1
ATOM 1681 O O . GLU A 1 208 ? 0.273 -2.796 -25.039 1.00 83.19 208 GLU A O 1
ATOM 1686 N N . GLN A 1 209 ? 1.692 -2.551 -26.742 1.00 85.81 209 GLN A N 1
ATOM 1687 C CA . GLN A 1 209 ? 2.439 -3.771 -26.415 1.00 85.81 209 GLN A CA 1
ATOM 1688 C C . GLN A 1 209 ? 3.004 -3.747 -24.975 1.00 85.81 209 GLN A C 1
ATOM 1690 O O . GLN A 1 209 ? 3.280 -2.688 -24.416 1.00 85.81 209 GLN A O 1
ATOM 1695 N N . PRO A 1 210 ? 3.265 -4.884 -24.328 1.00 85.62 210 PRO A N 1
ATOM 1696 C CA . PRO A 1 210 ? 3.947 -4.870 -23.038 1.00 85.62 210 PRO A CA 1
ATOM 1697 C C . PRO A 1 210 ? 5.323 -4.190 -23.120 1.00 85.62 210 PRO A C 1
ATOM 1699 O O . PRO A 1 210 ? 5.952 -4.136 -24.185 1.00 85.62 210 PRO A O 1
ATOM 1702 N N . ALA A 1 211 ? 5.798 -3.648 -22.000 1.00 85.69 211 ALA A N 1
ATOM 1703 C CA . ALA A 1 211 ? 7.171 -3.169 -21.907 1.00 85.69 211 ALA A CA 1
ATOM 1704 C C . ALA A 1 211 ? 8.158 -4.336 -22.113 1.00 85.69 211 ALA A C 1
ATOM 1706 O O . ALA A 1 211 ? 7.920 -5.470 -21.692 1.00 85.69 211 ALA A O 1
ATOM 1707 N N . LEU A 1 212 ? 9.286 -4.056 -22.760 1.00 85.56 212 LEU A N 1
ATOM 1708 C CA . LEU A 1 212 ? 10.402 -4.977 -22.905 1.00 85.56 212 LEU A CA 1
ATOM 1709 C C . LEU A 1 212 ? 10.897 -5.434 -21.536 1.00 85.56 212 LEU A C 1
ATOM 1711 O O . LEU A 1 212 ? 11.067 -4.633 -20.615 1.00 85.56 212 LEU A O 1
ATOM 1715 N N . ILE A 1 213 ? 11.209 -6.724 -21.448 1.00 85.19 213 ILE A N 1
ATOM 1716 C CA . ILE A 1 213 ? 11.826 -7.340 -20.278 1.00 85.19 213 ILE A CA 1
ATOM 1717 C C . ILE A 1 213 ? 13.331 -7.451 -20.563 1.00 85.19 213 ILE A C 1
ATOM 1719 O O . ILE A 1 213 ? 13.726 -8.315 -21.354 1.00 85.19 213 ILE A O 1
ATOM 1723 N N . PRO A 1 214 ? 14.190 -6.615 -19.944 1.00 80.88 214 PRO A N 1
ATOM 1724 C CA . PRO A 1 214 ? 15.582 -6.482 -20.362 1.00 80.88 214 PRO A CA 1
ATOM 1725 C C . PRO A 1 214 ? 16.365 -7.793 -20.284 1.00 80.88 214 PRO A C 1
ATOM 1727 O O . PRO A 1 214 ? 17.110 -8.114 -21.201 1.00 80.88 214 PRO A O 1
ATOM 1730 N N . HIS A 1 215 ? 16.116 -8.607 -19.254 1.00 80.56 215 HIS A N 1
ATOM 1731 C CA . HIS A 1 215 ? 16.805 -9.886 -19.067 1.00 80.56 215 HIS A CA 1
ATOM 1732 C C . HIS A 1 215 ? 16.501 -10.915 -20.174 1.00 80.56 215 HIS A C 1
ATOM 1734 O O . HIS A 1 215 ? 17.366 -11.702 -20.547 1.00 80.56 215 HIS A O 1
ATOM 1740 N N . ILE A 1 216 ? 15.288 -10.893 -20.743 1.00 81.38 216 ILE A N 1
ATOM 1741 C CA . ILE A 1 216 ? 14.908 -11.790 -21.8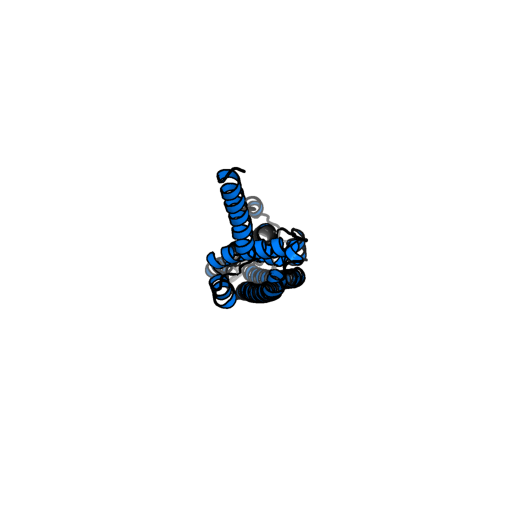49 1.00 81.38 216 ILE A CA 1
ATOM 1742 C C . ILE A 1 216 ? 15.580 -11.336 -23.147 1.00 81.38 216 ILE A C 1
ATOM 1744 O O . ILE A 1 216 ? 16.078 -12.157 -23.915 1.00 81.38 216 ILE A O 1
ATOM 1748 N N . SER A 1 217 ? 15.595 -10.027 -23.392 1.00 80.31 217 SER A N 1
ATOM 1749 C CA . SER A 1 217 ? 16.234 -9.436 -24.569 1.00 80.31 217 SER A CA 1
ATOM 1750 C C . SER A 1 217 ? 17.755 -9.603 -24.556 1.00 80.31 217 SER A C 1
ATOM 1752 O O . SER A 1 217 ? 18.342 -9.909 -25.593 1.00 80.31 217 SER A O 1
ATOM 1754 N N . GLU A 1 218 ? 18.377 -9.479 -23.381 1.00 77.88 218 GLU A N 1
ATOM 1755 C CA . GLU A 1 218 ? 19.807 -9.719 -23.173 1.00 77.88 218 GLU A CA 1
ATOM 1756 C C . GLU A 1 218 ? 20.166 -11.184 -23.456 1.00 77.88 218 GLU A C 1
ATOM 1758 O O . GLU A 1 218 ? 21.089 -11.452 -24.223 1.00 77.88 218 GLU A O 1
ATOM 1763 N N . ALA A 1 219 ? 19.372 -12.140 -22.956 1.00 78.19 219 ALA A N 1
ATOM 1764 C CA . ALA A 1 219 ? 19.562 -13.564 -23.246 1.00 78.19 219 ALA A CA 1
ATOM 1765 C C . ALA A 1 219 ? 19.445 -13.894 -24.746 1.00 78.19 219 ALA A C 1
ATOM 1767 O O . ALA A 1 219 ? 20.129 -14.784 -25.247 1.00 78.19 219 ALA A O 1
ATOM 1768 N N . LYS A 1 220 ? 18.603 -13.158 -25.481 1.00 82.88 220 LYS A N 1
ATOM 1769 C CA . LYS A 1 220 ? 18.443 -13.295 -26.937 1.00 82.88 220 LYS A CA 1
ATOM 1770 C C . LYS A 1 220 ? 19.502 -12.537 -27.748 1.00 82.88 220 LYS A C 1
ATOM 1772 O O . LYS A 1 220 ? 19.464 -12.609 -28.972 1.00 82.88 220 LYS A O 1
ATOM 1777 N N . SER A 1 221 ? 20.421 -11.806 -27.101 1.00 79.69 221 SER A N 1
ATOM 1778 C CA . SER A 1 221 ? 21.389 -10.904 -27.754 1.00 79.69 221 SER A CA 1
ATOM 1779 C C . SER A 1 221 ? 20.738 -9.933 -28.751 1.00 79.69 221 SER A C 1
ATOM 1781 O O . SER A 1 221 ? 21.350 -9.524 -29.739 1.00 79.69 221 SER A O 1
ATOM 1783 N N . GLN A 1 222 ? 19.474 -9.574 -28.510 1.00 80.00 222 GLN A N 1
ATOM 1784 C CA . GLN A 1 222 ? 18.695 -8.743 -29.413 1.00 80.00 222 GLN A CA 1
ATOM 1785 C C . GLN A 1 222 ? 18.819 -7.286 -28.989 1.00 80.00 222 GLN A C 1
ATOM 1787 O O . GLN A 1 222 ? 18.459 -6.915 -27.872 1.00 80.00 222 GLN A O 1
ATOM 1792 N N . LYS A 1 223 ? 19.318 -6.459 -29.903 1.00 82.38 223 LYS A N 1
ATOM 1793 C CA . LYS A 1 223 ? 19.392 -5.015 -29.716 1.00 82.38 223 LYS A CA 1
ATOM 1794 C C . LYS A 1 223 ? 18.203 -4.331 -30.394 1.00 82.38 223 LYS A C 1
ATOM 1796 O O . LYS A 1 223 ? 17.704 -4.815 -31.411 1.00 82.38 223 LYS A O 1
ATOM 1801 N N . TYR A 1 224 ? 17.775 -3.197 -29.849 1.00 83.50 224 TYR A N 1
ATOM 1802 C CA . TYR A 1 224 ? 16.615 -2.441 -30.318 1.00 83.50 224 TYR A CA 1
ATOM 1803 C C . TYR A 1 224 ? 16.975 -0.995 -30.661 1.00 83.50 224 TYR A C 1
ATOM 1805 O O . TYR A 1 224 ? 17.894 -0.428 -30.063 1.00 83.50 224 TYR A O 1
ATOM 1813 N N . PRO A 1 225 ? 16.255 -0.372 -31.608 1.00 84.12 225 PRO A N 1
ATOM 1814 C CA . PRO A 1 225 ? 16.415 1.046 -31.875 1.00 84.12 225 PRO A CA 1
ATOM 1815 C C . PRO A 1 225 ? 15.856 1.862 -30.699 1.00 84.12 225 PRO A C 1
ATOM 1817 O O . PRO A 1 225 ? 15.012 1.382 -29.930 1.00 84.12 225 PRO A O 1
ATOM 1820 N N . TYR A 1 226 ? 16.341 3.093 -30.543 1.00 83.56 226 TYR A N 1
ATOM 1821 C CA . TYR A 1 226 ? 16.054 3.919 -29.368 1.00 83.56 226 TYR A CA 1
ATOM 1822 C C . TYR A 1 226 ? 14.552 4.145 -29.142 1.00 83.56 226 TYR A C 1
ATOM 1824 O O . TYR A 1 226 ? 14.096 4.160 -28.003 1.00 83.56 226 TYR A O 1
ATOM 1832 N N . GLU A 1 227 ? 13.755 4.248 -30.206 1.00 86.00 227 GLU A N 1
ATOM 1833 C CA . GLU A 1 227 ? 12.313 4.498 -30.114 1.00 86.00 227 GLU A CA 1
ATOM 1834 C C . GLU A 1 227 ? 11.583 3.364 -29.401 1.00 86.00 227 GLU A C 1
ATOM 1836 O O . GLU A 1 227 ? 10.660 3.616 -28.631 1.00 86.00 227 GLU A O 1
ATOM 1841 N N . VAL A 1 228 ? 12.009 2.117 -29.622 1.00 85.88 228 VAL A N 1
ATOM 1842 C CA . VAL A 1 228 ? 11.419 0.947 -28.962 1.00 85.88 228 VAL A CA 1
ATOM 1843 C C . VAL A 1 228 ? 11.771 0.953 -27.474 1.00 85.88 228 VAL A C 1
ATOM 1845 O O . VAL A 1 228 ? 10.906 0.672 -26.643 1.00 85.88 228 VAL A O 1
ATOM 1848 N N . LEU A 1 229 ? 13.011 1.316 -27.124 1.00 87.69 229 LEU A N 1
ATOM 1849 C CA . LEU A 1 229 ? 13.442 1.450 -25.729 1.00 87.69 229 LEU A CA 1
ATOM 1850 C C . LEU A 1 229 ? 12.675 2.570 -25.017 1.00 87.69 229 LEU A C 1
ATOM 1852 O O . LEU A 1 229 ? 12.146 2.357 -23.928 1.00 87.69 229 LEU A O 1
ATOM 1856 N N . PHE A 1 230 ? 12.556 3.734 -25.657 1.00 88.31 230 PHE A N 1
ATOM 1857 C CA . PHE A 1 230 ? 11.809 4.874 -25.134 1.00 88.31 230 PHE A CA 1
ATOM 1858 C C . PHE A 1 230 ? 10.332 4.528 -24.931 1.00 88.31 230 PHE A C 1
ATOM 1860 O O . PHE A 1 230 ? 9.789 4.729 -23.849 1.00 88.31 230 PHE A O 1
ATOM 1867 N N . ARG A 1 231 ? 9.693 3.924 -25.936 1.00 90.12 231 ARG A N 1
ATOM 1868 C CA . ARG A 1 231 ? 8.305 3.454 -25.859 1.00 90.12 231 ARG A CA 1
ATOM 1869 C C . ARG A 1 231 ? 8.111 2.443 -24.727 1.00 90.12 231 ARG A C 1
ATOM 1871 O O . ARG A 1 231 ? 7.141 2.534 -23.983 1.00 90.12 231 ARG A O 1
ATOM 1878 N N . SER A 1 232 ? 9.050 1.516 -24.561 1.00 89.50 232 SER A N 1
ATOM 1879 C CA . SER A 1 232 ? 9.034 0.535 -23.477 1.00 89.50 232 SER A CA 1
ATOM 1880 C C . SER A 1 232 ? 9.124 1.177 -22.090 1.00 89.50 232 SER A C 1
ATOM 1882 O O . SER A 1 232 ? 8.372 0.807 -21.190 1.00 89.50 232 SER A O 1
ATOM 1884 N N . LEU A 1 233 ? 10.018 2.156 -21.924 1.00 90.31 233 LEU A N 1
ATOM 1885 C CA . LEU A 1 233 ? 10.151 2.927 -20.690 1.00 90.31 233 LEU A CA 1
ATOM 1886 C C . LEU A 1 233 ? 8.862 3.685 -20.361 1.00 90.31 233 LEU A C 1
ATOM 1888 O O . LEU A 1 233 ? 8.389 3.609 -19.230 1.00 90.31 233 LEU A O 1
ATOM 1892 N N . GLN A 1 234 ? 8.275 4.365 -21.348 1.00 90.62 234 GLN A N 1
ATOM 1893 C CA . GLN A 1 234 ? 7.026 5.106 -21.163 1.00 90.62 234 GLN A CA 1
ATOM 1894 C C . GLN A 1 234 ? 5.861 4.179 -20.817 1.00 90.62 234 GLN A C 1
ATOM 1896 O O . GLN A 1 234 ? 5.102 4.471 -19.899 1.00 90.62 234 GLN A O 1
ATOM 1901 N N . LYS A 1 235 ? 5.742 3.029 -21.491 1.00 90.88 235 LYS A N 1
ATOM 1902 C CA . LYS A 1 235 ? 4.691 2.053 -21.183 1.00 90.88 235 LYS A CA 1
ATOM 1903 C C . LYS A 1 235 ? 4.821 1.521 -19.756 1.00 90.88 235 LYS A C 1
ATOM 1905 O O . LYS A 1 235 ? 3.839 1.524 -19.022 1.00 90.88 235 LYS A O 1
ATOM 1910 N N . LEU A 1 236 ? 6.033 1.147 -19.336 1.00 90.06 236 LEU A N 1
ATOM 1911 C CA . LEU A 1 236 ? 6.284 0.714 -17.960 1.00 90.06 236 LEU A CA 1
ATOM 1912 C C . LEU A 1 236 ? 5.944 1.815 -16.947 1.00 90.06 236 LEU A C 1
ATOM 1914 O O . LEU A 1 236 ? 5.363 1.519 -15.905 1.00 90.06 236 LEU A O 1
ATOM 1918 N N . LEU A 1 237 ? 6.294 3.069 -17.245 1.00 90.19 237 LEU A N 1
ATOM 1919 C CA . LEU A 1 237 ? 5.973 4.215 -16.396 1.00 90.19 237 LEU A CA 1
ATOM 1920 C C . LEU A 1 237 ? 4.461 4.400 -16.248 1.00 90.19 237 LEU A C 1
ATOM 1922 O O . LEU A 1 237 ? 3.985 4.506 -15.123 1.00 90.19 237 LEU A O 1
ATOM 1926 N N . ILE A 1 238 ? 3.717 4.383 -17.356 1.00 90.69 238 ILE A N 1
ATOM 1927 C CA . ILE A 1 238 ? 2.254 4.523 -17.367 1.00 90.69 238 ILE A CA 1
ATOM 1928 C C . ILE A 1 238 ? 1.596 3.388 -16.583 1.00 90.69 238 ILE A C 1
ATOM 1930 O O . ILE A 1 238 ? 0.754 3.650 -15.726 1.00 90.69 238 ILE A O 1
ATOM 1934 N N . ASP A 1 239 ? 1.988 2.139 -16.836 1.00 89.25 239 ASP A N 1
ATOM 1935 C CA . ASP A 1 239 ? 1.396 0.978 -16.169 1.00 89.25 239 ASP A CA 1
ATOM 1936 C C . ASP A 1 239 ? 1.685 1.013 -14.656 1.00 89.25 239 ASP A C 1
ATOM 1938 O O . ASP A 1 239 ? 0.790 0.782 -13.840 1.00 89.25 239 ASP A O 1
ATOM 1942 N N . THR A 1 240 ? 2.912 1.390 -14.272 1.00 88.75 240 THR A N 1
ATOM 1943 C CA . THR A 1 240 ? 3.309 1.533 -12.862 1.00 88.75 240 THR A CA 1
ATOM 1944 C C . THR A 1 240 ? 2.541 2.668 -12.189 1.00 88.75 240 THR A C 1
ATOM 1946 O O . THR A 1 240 ? 1.915 2.446 -11.157 1.00 88.75 240 THR A O 1
ATOM 1949 N N . ALA A 1 241 ? 2.515 3.858 -12.791 1.00 88.94 241 ALA A N 1
ATOM 1950 C CA . ALA A 1 241 ? 1.785 5.013 -12.276 1.00 88.94 241 ALA A CA 1
ATOM 1951 C C . ALA A 1 241 ? 0.285 4.722 -12.127 1.00 88.94 241 ALA A C 1
ATOM 1953 O O . ALA A 1 241 ? -0.306 5.036 -11.100 1.00 88.94 241 ALA A O 1
ATOM 1954 N N . THR A 1 242 ? -0.320 4.043 -13.103 1.00 89.31 242 THR A N 1
ATOM 1955 C CA . THR A 1 242 ? -1.731 3.642 -13.036 1.00 89.31 242 THR A CA 1
ATOM 1956 C C . THR A 1 242 ? -1.971 2.684 -11.870 1.00 89.31 242 THR A C 1
ATOM 1958 O O . THR A 1 242 ? -2.913 2.871 -11.103 1.00 89.31 242 THR A O 1
ATOM 1961 N N . SER A 1 243 ? -1.106 1.679 -11.693 1.00 87.62 243 SER A N 1
ATOM 1962 C CA . SER A 1 243 ? -1.228 0.738 -10.574 1.00 87.62 243 SER A CA 1
ATOM 1963 C C . SER A 1 243 ? -1.047 1.404 -9.204 1.00 87.62 243 SER A C 1
ATOM 1965 O O . SER A 1 243 ? -1.797 1.097 -8.280 1.00 87.62 243 SER A O 1
ATOM 1967 N N . GLU A 1 244 ? -0.123 2.361 -9.085 1.00 87.81 244 GLU A N 1
ATOM 1968 C CA . GLU A 1 244 ? 0.101 3.129 -7.855 1.00 87.81 244 GLU A CA 1
ATOM 1969 C C . GLU A 1 244 ? -1.040 4.093 -7.545 1.00 87.81 244 GLU A C 1
ATOM 1971 O O . GLU A 1 244 ? -1.395 4.258 -6.378 1.00 87.81 244 GLU A O 1
ATOM 1976 N N . TYR A 1 245 ? -1.633 4.716 -8.565 1.00 88.12 245 TYR A N 1
ATOM 1977 C CA . TYR A 1 245 ? -2.806 5.566 -8.388 1.00 88.12 245 TYR A CA 1
ATOM 1978 C C . TYR A 1 245 ? -3.987 4.746 -7.864 1.00 88.12 245 TYR A C 1
ATOM 1980 O O . TYR A 1 245 ? -4.558 5.097 -6.834 1.00 88.12 245 TYR A O 1
ATOM 1988 N N . LEU A 1 246 ? -4.284 3.607 -8.503 1.00 87.50 246 LEU A N 1
ATOM 1989 C CA . LEU A 1 246 ? -5.348 2.700 -8.061 1.00 87.50 246 LEU A CA 1
ATOM 1990 C C . LEU A 1 246 ? -5.114 2.204 -6.631 1.00 87.50 246 LEU A C 1
ATOM 1992 O O . LEU A 1 246 ? -6.034 2.211 -5.822 1.00 87.50 246 LEU A O 1
ATOM 1996 N N . PHE A 1 247 ? -3.880 1.822 -6.287 1.00 86.75 247 PHE A N 1
ATOM 1997 C CA . PHE A 1 247 ? -3.558 1.402 -4.924 1.00 86.75 247 PHE A CA 1
ATOM 1998 C C . PHE A 1 247 ? -3.706 2.547 -3.913 1.00 86.75 247 PHE A C 1
ATOM 2000 O O . PHE A 1 247 ? -4.247 2.338 -2.828 1.00 86.75 247 PHE A O 1
ATOM 2007 N N . SER A 1 248 ? -3.225 3.746 -4.246 1.00 86.38 248 SER A N 1
ATOM 2008 C CA . SER A 1 248 ? -3.316 4.925 -3.374 1.00 86.38 248 SER A CA 1
ATOM 2009 C C . SER A 1 248 ? -4.769 5.305 -3.091 1.00 86.38 248 SER A C 1
ATOM 2011 O O . SER A 1 248 ? -5.126 5.546 -1.934 1.00 86.38 248 SER A O 1
ATOM 2013 N N . ASP A 1 249 ? -5.615 5.291 -4.121 1.00 86.19 249 ASP A N 1
ATOM 2014 C CA . ASP A 1 249 ? -7.050 5.538 -3.987 1.00 86.19 249 ASP A CA 1
ATOM 2015 C C . ASP A 1 249 ? -7.739 4.427 -3.178 1.00 86.19 249 ASP A C 1
ATOM 2017 O O . ASP A 1 249 ? -8.420 4.690 -2.186 1.00 86.19 249 ASP A O 1
ATOM 2021 N N . ASP A 1 250 ? -7.469 3.159 -3.495 1.00 84.88 250 ASP A N 1
ATOM 2022 C CA . ASP A 1 250 ? -8.100 2.039 -2.800 1.00 84.88 250 ASP A CA 1
ATOM 2023 C C . ASP A 1 250 ? -7.676 1.925 -1.330 1.00 84.88 250 ASP A C 1
ATOM 2025 O O . ASP A 1 250 ? -8.506 1.584 -0.479 1.00 84.88 250 ASP A O 1
ATOM 2029 N N . PHE A 1 251 ? -6.406 2.168 -1.004 1.00 83.25 251 PHE A N 1
ATOM 2030 C CA . PHE A 1 251 ? -5.858 1.930 0.333 1.00 83.25 251 PHE A CA 1
ATOM 2031 C C . PHE A 1 251 ? -5.949 3.155 1.252 1.00 83.25 251 PHE A C 1
ATOM 2033 O O . PHE A 1 251 ? -6.301 3.003 2.424 1.00 83.25 251 PHE A O 1
ATOM 2040 N N . PHE A 1 252 ? -5.667 4.357 0.738 1.00 82.31 252 PHE A N 1
ATOM 2041 C CA . PHE A 1 252 ? -5.677 5.602 1.517 1.00 82.31 252 PHE A CA 1
ATOM 2042 C C . PHE A 1 252 ? -6.896 6.493 1.226 1.00 82.31 252 PHE A C 1
ATOM 2044 O O . PHE A 1 252 ? -7.312 7.254 2.105 1.00 82.31 252 PHE A O 1
ATOM 2051 N N . GLY A 1 253 ? -7.497 6.387 0.034 1.00 80.44 253 GLY A N 1
ATOM 2052 C CA . GLY A 1 253 ? -8.607 7.247 -0.398 1.00 80.44 253 GLY A CA 1
ATOM 2053 C C . GLY A 1 253 ? -8.197 8.709 -0.570 1.00 80.44 253 GLY A C 1
ATOM 2054 O O . GLY A 1 253 ? -8.992 9.607 -0.291 1.00 80.44 253 GLY A O 1
ATOM 2055 N N . GLU A 1 254 ? -6.932 8.957 -0.922 1.00 77.38 254 GLU A N 1
ATOM 2056 C CA . GLU A 1 254 ? -6.349 10.294 -1.056 1.00 77.38 254 GLU A CA 1
ATOM 2057 C C . GLU A 1 254 ? -5.544 10.407 -2.356 1.00 77.38 254 GLU A C 1
ATOM 2059 O O . GLU A 1 254 ? -4.463 9.832 -2.484 1.00 77.38 254 GLU A O 1
ATOM 2064 N N . GLU A 1 255 ? -6.030 11.219 -3.298 1.00 74.50 255 GLU A N 1
ATOM 2065 C CA . GLU A 1 255 ? -5.347 11.465 -4.579 1.00 74.50 255 GLU A CA 1
ATOM 2066 C C . GLU A 1 255 ? -4.025 12.234 -4.421 1.00 74.50 255 GLU A C 1
ATOM 2068 O O . GLU A 1 255 ? -3.101 12.064 -5.217 1.00 74.50 255 GLU A O 1
ATOM 2073 N N . SER A 1 256 ? -3.902 13.061 -3.375 1.00 81.69 256 SER A N 1
ATOM 2074 C CA . SER A 1 256 ? -2.684 13.839 -3.098 1.00 81.69 256 SER A CA 1
ATOM 2075 C C . SER A 1 256 ? -1.468 12.952 -2.840 1.00 81.69 256 SER A C 1
ATOM 2077 O O . SER A 1 256 ? -0.342 13.341 -3.131 1.00 81.69 256 SER A O 1
ATOM 2079 N N . LEU A 1 257 ? -1.690 11.737 -2.337 1.00 83.31 257 LEU A N 1
ATOM 2080 C CA . LEU A 1 257 ? -0.624 10.796 -2.023 1.00 83.31 257 LEU A CA 1
ATOM 2081 C C . LEU A 1 257 ? 0.115 10.356 -3.292 1.00 83.31 257 LEU A C 1
ATOM 2083 O O . LEU A 1 257 ? 1.340 10.272 -3.296 1.00 83.31 257 LEU A O 1
ATOM 2087 N N . PHE A 1 258 ? -0.618 10.144 -4.385 1.00 85.62 258 PHE A N 1
ATOM 2088 C CA . PHE A 1 258 ? -0.023 9.817 -5.676 1.00 85.62 258 PHE A CA 1
ATOM 2089 C C . PHE A 1 258 ? 0.879 10.951 -6.182 1.00 85.62 258 PHE A C 1
ATOM 2091 O O . PHE A 1 258 ? 1.992 10.695 -6.637 1.00 85.62 258 PHE A O 1
ATOM 2098 N N . GLN A 1 259 ? 0.430 12.203 -6.056 1.00 85.06 259 GLN A N 1
ATOM 2099 C CA . GLN A 1 259 ? 1.223 13.367 -6.460 1.00 85.06 259 GLN A CA 1
ATOM 2100 C C . GLN A 1 259 ? 2.516 13.467 -5.646 1.00 85.06 259 GLN A C 1
ATOM 2102 O O . GLN A 1 259 ? 3.575 13.668 -6.227 1.00 85.06 259 GLN A O 1
ATOM 2107 N N . ASP A 1 260 ? 2.443 13.241 -4.333 1.00 86.75 260 ASP A N 1
ATOM 2108 C CA . ASP A 1 260 ? 3.610 13.286 -3.447 1.00 86.75 260 ASP A CA 1
ATOM 2109 C C . ASP A 1 260 ? 4.620 12.155 -3.727 1.00 86.75 260 ASP A C 1
ATOM 2111 O O . ASP A 1 260 ? 5.821 12.341 -3.544 1.00 86.75 260 ASP A O 1
ATOM 2115 N N . ILE A 1 261 ? 4.169 10.976 -4.180 1.00 86.12 261 ILE A N 1
ATOM 2116 C CA . ILE A 1 261 ? 5.069 9.866 -4.551 1.00 86.12 261 ILE A CA 1
ATOM 2117 C C . ILE A 1 261 ? 5.887 10.205 -5.802 1.00 86.12 261 ILE A C 1
ATOM 2119 O O . ILE A 1 261 ? 7.071 9.861 -5.863 1.00 86.12 261 ILE A O 1
ATOM 2123 N N . PHE A 1 262 ? 5.246 10.831 -6.793 1.00 84.19 262 PHE A N 1
ATOM 2124 C CA . PHE A 1 262 ? 5.819 11.123 -8.112 1.00 84.19 262 PHE A CA 1
ATOM 2125 C C . PHE A 1 262 ? 6.363 12.556 -8.257 1.00 84.19 262 PHE A C 1
ATOM 2127 O O . PHE A 1 262 ? 6.762 12.932 -9.362 1.00 84.19 262 PHE A O 1
ATOM 2134 N N . ALA A 1 263 ? 6.385 13.333 -7.171 1.00 78.06 263 ALA A N 1
ATOM 2135 C CA . ALA A 1 263 ? 7.048 14.635 -7.092 1.00 78.06 263 ALA A CA 1
ATOM 2136 C C . ALA A 1 263 ? 8.580 14.500 -7.144 1.00 78.06 263 ALA A C 1
ATOM 2138 O O . ALA A 1 263 ? 9.207 15.352 -7.816 1.00 78.06 263 ALA A O 1
#

Radius of gyration: 32.36 Å; chains: 1; bounding box: 93×28×99 Å

Secondary structure (DSSP, 8-state):
--HHHHHHHHHHHHHHHHHHHHHH---HHHHHHHHTS-SSHHHHHHHHHHHHHHHHHHH-TTTTTSHHHHHHHHHHHHHHHHHHHHHHHHHHHHHHHHTSTT--HHHHHHHHHTTHHHHHHHHHH-HHHHHHHHHHHHHHHHHHHHHHHHHHHHHHHHTB-----TT--S---------S---S---GGGS--TT--GGGGHHHH-TTSPPP-HHHHHHTT--B-HHHHHHHHHHHHHHHHHHHHHHHHHHH--HHHHHHHH-

Organism: Aegilops tauschii subsp. strangulata (NCBI:txid200361)

InterPro domains:
  IPR007258 Vps52 [PTHR14190] (1-263)
  IPR048319 Vps52, coiled-coil domain [PF04129] (1-122)
  IPR048361 Vps52, C-terminal [PF20655] (139-262)

Foldseek 3Di:
DDPVVVVVVVVVVVVVVVVVCVLQDDDVVLLCCQQPNDPDPVVLVSLVSLLSSVCVLVPDPVVVPDPSNVVRVVVSVVSLVSNLVNLLVVLLVLLVVLLDPPDPNLVSLVVCLVVLVSLVSCVVRPVPSNVVSLVSNLVSLLVSVVVVLVVLLVLLVVQADDLDDPPDDDDDDPPPDDDPDDPDDDDPPPRQHSPRCPCVVVLVVCLPPAADDSVVCVVVVHHDHVSSSVSSSVNVVVVVLVSVQVSCCSRVVDNVSSVSSVD

pLDDT: mean 76.84, std 12.15, range [41.38, 90.88]

Sequence (263 aa):
MDMGLKLRNRKAAESKLSKFVEDIIVPPRMIDIIVDGEVNDEYMKTLEILSKKIKFIEADSMVKTSKALKDVQPEVERLRQKAVSKIFEFIIQKFYALRKPKTNIQILQQSVLKYKYTIVFLKEHAKEIYAEVRTAYIDTMNKVLSAHFRAYIQALEKLQLDIATSTDLLGVETRSTGYLFSIGKEPLKARSSVFALGERINVLKDIEQPALIPHISEAKSQKYPYEVLFRSLQKLLIDTATSEYLFSDDFFGEESLFQDIFA